Protein AF-A0A928ID75-F1 (afdb_monomer_lite)

Foldseek 3Di:
DDDFDFDFPDDDPFAKGKGFGPPQQKDKDFDDAQWKKKKAKAAAPDADPVRDRIDIDIDTRDPQWDPKDKHQKIWIARPVVQKIKIKGFPDHNVDIKIWITHNRMIMIGNSRTIIMIGIDGHPCHLVNVVVVVCVPDPDNAFDFEAECVVVVPAQPQDFDVSLLVQLVVCLVSPHAEYEYEPHQFPADQPDADPVGATDQDDRRRPGDCVRVVPDQQVSQVSSVVSNHGYEYEDEQRPPPLSPVLVVRLVSLVCCCPVNVHLHYDYDSHDPPDPSSVVSVVVSVVSSVCSVPVVD

Radius of gyration: 24.63 Å; chains: 1; bounding box: 59×35×64 Å

Secondary structure (DSSP, 8-state):
------------SSEEEEE---STTEEEEE---S-EEEEEEEE-SS--TT---EEEEEEE-BTTEEEEEE-SEEEEEETTTTEEEEEE----TTS--EEEEETTEEEEE-TT--EEEEEEETT-HHHHHHHHHHHHSS-SS---EEEGGGGS-GGGT-SHHHHHHHHHHHHHHT-SEEEE-TTSBSS-TT-B-TTS-B---TTTTSB-TTT-TT-SHHHHHHHHHTT-EEEEEE----GGGTTTHHHHHHHHHHHHHTS---EEEE------SHHHHHHHHHHHHHHHHHHHHT-

Sequence (295 aa):
MFFYRFKILKKGTKGFVMINIENNGIGKFSIKSDHIILRAITLKTSTDNHDTLVEESRKHLFRGRIDKTEGQIFILDDVLNAKTTVFIVPAPDCVMPSLKIIDCIVEITTHGYPISVGYGDYGEGEKLCRDWYRLHCRCNKLHAMSNTWGDRNGRSSVNDEFICREIDSGSDLGLDVVQIDDGWQKGIPDTYDEVGLRVFEGDFWGLKSDIFPRGLAPLSEYANEKGVELGLWFAPHSRGQFEHYDRDINVLKKAFFEWNIKYFKLDMLQLPRMSTVLLCLIFLMTYFRLARVFR

pLDDT: mean 84.77, std 14.79, range [24.58, 98.38]

Structure (mmCIF, N/CA/C/O backbone):
data_AF-A0A928ID75-F1
#
_entry.id   AF-A0A928ID75-F1
#
loop_
_atom_site.group_PDB
_atom_site.id
_atom_site.type_symbol
_atom_site.label_atom_id
_atom_site.label_alt_id
_atom_site.label_comp_id
_atom_site.label_asym_id
_atom_site.label_entity_id
_atom_site.label_seq_id
_atom_site.pdbx_PDB_ins_code
_atom_site.Cartn_x
_atom_site.Cartn_y
_atom_site.Cartn_z
_atom_site.occupancy
_atom_site.B_iso_or_equiv
_atom_site.auth_seq_id
_atom_site.auth_comp_id
_atom_site.auth_asym_id
_atom_site.auth_atom_id
_atom_site.pdbx_PDB_model_num
ATOM 1 N N . MET A 1 1 ? -22.494 10.045 37.409 1.00 24.58 1 MET A N 1
ATOM 2 C CA . MET A 1 1 ? -22.921 10.785 36.203 1.00 24.58 1 MET A CA 1
ATOM 3 C C . MET A 1 1 ? -21.769 11.703 35.798 1.00 24.58 1 MET A C 1
ATOM 5 O O . MET A 1 1 ? -21.719 12.842 36.232 1.00 24.58 1 MET A O 1
ATOM 9 N N . PHE A 1 2 ? -20.763 11.177 35.090 1.00 25.22 2 PHE A N 1
ATOM 10 C CA . PHE A 1 2 ? -19.629 11.982 34.621 1.00 25.22 2 PHE A CA 1
ATOM 11 C C . PHE A 1 2 ? -19.942 12.450 33.201 1.00 25.22 2 PHE A C 1
ATOM 13 O O . PHE A 1 2 ? -20.005 11.642 32.277 1.00 25.22 2 PHE A O 1
ATOM 20 N N . PHE A 1 3 ? -20.214 13.743 33.048 1.00 27.36 3 PHE A N 1
ATOM 21 C CA . PHE A 1 3 ? -20.406 14.366 31.744 1.00 27.36 3 PHE A CA 1
ATOM 22 C C . PHE A 1 3 ? -19.033 14.555 31.095 1.00 27.36 3 PHE A C 1
ATOM 24 O O . PHE A 1 3 ? -18.321 15.510 31.391 1.00 27.36 3 PHE A O 1
ATOM 31 N N . TYR A 1 4 ? -18.638 13.619 30.238 1.00 36.56 4 TYR A N 1
ATOM 32 C CA . TYR A 1 4 ? -17.455 13.777 29.399 1.00 36.56 4 TYR A CA 1
ATOM 33 C C . TYR A 1 4 ? -17.762 14.799 28.296 1.00 36.56 4 TYR A C 1
ATOM 35 O O . TYR A 1 4 ? -18.741 14.654 27.559 1.00 36.56 4 TYR A O 1
ATOM 43 N N . ARG A 1 5 ? -16.943 15.850 28.178 1.00 32.06 5 ARG A N 1
ATOM 44 C CA . ARG A 1 5 ? -17.000 16.774 27.038 1.00 32.06 5 ARG A CA 1
ATOM 45 C C . ARG A 1 5 ? -16.238 16.155 25.872 1.00 32.06 5 ARG A C 1
ATOM 47 O O . ARG A 1 5 ? -15.016 16.156 25.843 1.00 32.06 5 ARG A O 1
ATOM 54 N N . PHE A 1 6 ? -16.973 15.622 24.904 1.00 40.59 6 PHE A N 1
ATOM 55 C CA . PHE A 1 6 ? -16.416 15.154 23.639 1.00 40.59 6 PHE A CA 1
ATOM 56 C C . PHE A 1 6 ? -16.469 16.286 22.610 1.00 40.59 6 PHE A C 1
ATOM 58 O O . PHE A 1 6 ? -17.540 16.836 22.353 1.00 40.59 6 PHE A O 1
ATOM 65 N N . LYS A 1 7 ? -15.339 16.626 21.980 1.00 36.34 7 LYS A N 1
ATOM 66 C CA . LYS A 1 7 ? -15.322 17.521 20.813 1.00 36.34 7 LYS A CA 1
ATOM 67 C C . LYS A 1 7 ? -15.285 16.685 19.534 1.00 36.34 7 LYS A C 1
ATOM 69 O O . LYS A 1 7 ? -14.215 16.282 19.104 1.00 36.34 7 LYS A O 1
ATOM 74 N N . ILE A 1 8 ? -16.452 16.434 18.940 1.00 48.91 8 ILE A N 1
ATOM 75 C CA . ILE A 1 8 ? -16.595 15.718 17.660 1.00 48.91 8 ILE A CA 1
ATOM 76 C C . ILE A 1 8 ? -16.004 16.587 16.540 1.00 48.91 8 ILE A C 1
ATOM 78 O O . ILE A 1 8 ? -16.537 17.659 16.258 1.00 48.91 8 ILE A O 1
ATOM 82 N N . LEU A 1 9 ? -14.918 16.143 15.896 1.00 43.59 9 LEU A N 1
ATOM 83 C CA . LEU A 1 9 ? -14.257 16.931 14.839 1.00 43.59 9 LEU A CA 1
ATOM 84 C C . LEU A 1 9 ? -14.838 16.714 13.427 1.00 43.59 9 LEU A C 1
ATOM 86 O O . LEU A 1 9 ? -14.631 17.559 12.560 1.00 43.59 9 LEU A O 1
ATOM 90 N N . LYS A 1 10 ? -15.581 15.624 13.175 1.00 48.09 10 LYS A N 1
ATOM 91 C CA . LYS A 1 10 ? -16.264 15.362 11.892 1.00 48.09 10 LYS A CA 1
ATOM 92 C C . LYS A 1 10 ? -17.379 14.327 12.101 1.00 48.09 10 LYS A C 1
ATOM 94 O O . LYS A 1 10 ? -17.167 13.357 12.820 1.00 48.09 10 LYS A O 1
ATOM 99 N N . LYS A 1 11 ? -18.570 14.533 11.522 1.00 39.94 11 LYS A N 1
ATOM 100 C CA . LYS A 1 11 ? -19.714 13.605 11.624 1.00 39.94 11 LYS A CA 1
ATOM 101 C C . LYS A 1 11 ? -20.080 13.098 10.228 1.00 39.94 11 LYS A C 1
ATOM 103 O O . LYS A 1 11 ? -20.426 13.894 9.364 1.00 39.94 11 LYS A O 1
ATOM 108 N N . GLY A 1 12 ? -20.013 11.786 10.031 1.00 44.41 12 GLY A N 1
ATOM 109 C CA . GLY A 1 12 ? -20.575 11.055 8.894 1.00 44.41 12 GLY A CA 1
ATOM 110 C C . GLY A 1 12 ? -21.235 9.783 9.427 1.00 44.41 12 GLY A C 1
ATOM 111 O O . GLY A 1 12 ? -20.799 9.255 10.446 1.00 44.41 12 GLY A O 1
ATOM 112 N N . THR A 1 13 ? -22.320 9.325 8.807 1.00 41.06 13 THR A N 1
ATOM 113 C CA . THR A 1 13 ? -23.108 8.153 9.245 1.00 41.06 13 THR A CA 1
ATOM 114 C C . THR A 1 13 ? -22.344 6.822 9.160 1.00 41.06 13 THR A C 1
ATOM 116 O O . THR A 1 13 ? -22.727 5.865 9.824 1.00 41.06 13 THR A O 1
ATOM 119 N N . LYS A 1 14 ? -21.229 6.797 8.419 1.00 51.97 14 LYS A N 1
ATOM 120 C CA . LYS A 1 14 ? -20.107 5.852 8.513 1.00 51.97 14 LYS A CA 1
ATOM 121 C C . LYS A 1 14 ? -18.818 6.681 8.598 1.00 51.97 14 LYS A C 1
ATOM 123 O O . LYS A 1 14 ? -18.697 7.671 7.871 1.00 51.97 14 LYS A O 1
ATOM 128 N N . GLY A 1 15 ? -17.879 6.330 9.478 1.00 66.81 15 GLY A N 1
ATOM 129 C CA . GLY A 1 15 ? -16.589 7.025 9.571 1.00 66.81 15 GLY A CA 1
ATOM 130 C C . GLY A 1 15 ? -16.036 7.186 10.986 1.00 66.81 15 GLY A C 1
ATOM 131 O O . GLY A 1 15 ? -16.384 6.435 11.896 1.00 66.81 15 GLY A O 1
ATOM 132 N N . PHE A 1 16 ? -15.154 8.179 11.142 1.00 71.81 16 PHE A N 1
ATOM 133 C CA . PHE A 1 16 ? -14.410 8.458 12.370 1.00 71.81 16 PHE A CA 1
ATOM 134 C C . PHE A 1 16 ? -14.959 9.648 13.148 1.00 71.81 16 PHE A C 1
ATOM 136 O O . PHE A 1 16 ? -15.241 10.706 12.585 1.00 71.81 16 PHE A O 1
ATOM 143 N N . VAL A 1 17 ? -14.997 9.493 14.467 1.00 79.75 17 VAL A N 1
ATOM 144 C CA . VAL A 1 17 ? -15.184 10.561 15.442 1.00 79.75 17 VAL A CA 1
ATOM 145 C C . VAL A 1 17 ? -13.880 10.730 16.212 1.00 79.75 17 VAL A C 1
ATOM 147 O O . VAL A 1 17 ? -13.458 9.840 16.945 1.00 79.75 17 VAL A O 1
ATOM 150 N N . MET A 1 18 ? -13.243 11.888 16.058 1.00 74.81 18 MET A N 1
ATOM 151 C CA . MET A 1 18 ? -12.106 12.267 16.897 1.00 74.81 18 MET A CA 1
ATOM 152 C C . MET A 1 18 ? -12.607 12.791 18.236 1.00 74.81 18 MET A C 1
ATOM 154 O O . MET A 1 18 ? -13.549 13.584 18.277 1.00 74.81 18 MET A O 1
ATOM 158 N N . ILE A 1 19 ? -11.959 12.362 19.310 1.00 78.25 19 ILE A N 1
ATOM 159 C CA . ILE A 1 19 ? -12.263 12.717 20.688 1.00 78.25 19 ILE A CA 1
ATOM 160 C C . ILE A 1 19 ? -10.958 13.133 21.369 1.00 78.25 19 ILE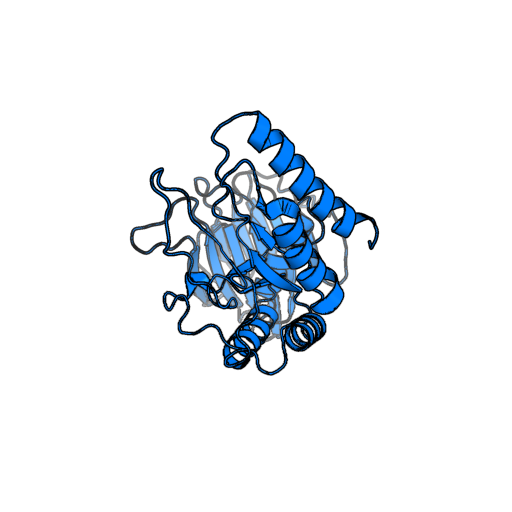 A C 1
ATOM 162 O O . ILE A 1 19 ? -10.003 12.362 21.448 1.00 78.25 19 ILE A O 1
ATOM 166 N N . ASN A 1 20 ? -10.936 14.342 21.923 1.00 72.94 20 ASN A N 1
ATOM 167 C CA . ASN A 1 20 ? -9.893 14.737 22.865 1.00 72.94 20 ASN A CA 1
ATOM 168 C C . ASN A 1 20 ? -10.305 14.306 24.273 1.00 72.94 20 ASN A C 1
ATOM 170 O O . ASN A 1 20 ? -11.424 14.591 24.701 1.00 72.94 20 ASN A O 1
ATOM 174 N N . ILE A 1 21 ? -9.409 13.622 24.983 1.00 75.69 21 ILE A N 1
ATOM 175 C CA . ILE A 1 21 ? -9.640 13.182 26.359 1.00 75.69 21 ILE A CA 1
ATOM 176 C C . ILE A 1 21 ? -8.926 14.150 27.302 1.00 75.69 21 ILE A C 1
ATOM 178 O O . ILE A 1 21 ? -7.703 14.151 27.389 1.00 75.69 21 ILE A O 1
ATOM 182 N N . GLU A 1 22 ? -9.697 14.960 28.025 1.00 64.38 22 GLU A N 1
ATOM 183 C CA . GLU A 1 22 ? -9.167 15.967 28.960 1.00 64.38 22 GLU A CA 1
ATOM 184 C C . GLU A 1 22 ? -8.786 15.371 30.337 1.00 64.38 22 GLU A C 1
ATOM 186 O O . GLU A 1 22 ? -7.967 15.935 31.055 1.00 64.38 22 GLU A O 1
ATOM 191 N N . ASN A 1 23 ? -9.327 14.200 30.707 1.00 60.88 23 ASN A N 1
ATOM 192 C CA . ASN A 1 23 ? -9.163 13.599 32.040 1.00 60.88 23 ASN A CA 1
ATOM 193 C C . ASN A 1 23 ? -7.970 12.638 32.126 1.00 60.88 23 ASN A C 1
ATOM 195 O O . ASN A 1 23 ? -8.150 11.437 31.929 1.00 60.88 23 ASN A O 1
ATOM 199 N N . ASN A 1 24 ? -6.771 13.134 32.454 1.00 70.81 24 ASN A N 1
ATOM 200 C CA . ASN A 1 24 ? -5.558 12.323 32.688 1.00 70.81 24 ASN A CA 1
ATOM 201 C C . ASN A 1 24 ? -5.251 11.292 31.574 1.00 70.81 24 ASN A C 1
ATOM 203 O O . ASN A 1 24 ? -4.569 10.297 31.811 1.00 70.81 24 ASN A O 1
ATOM 207 N N . GLY A 1 25 ? -5.787 11.498 30.365 1.00 82.06 25 GLY A N 1
ATOM 208 C CA . GLY A 1 25 ? -5.710 10.538 29.269 1.00 82.06 25 GLY A CA 1
ATOM 209 C C . GLY A 1 25 ? -6.504 9.243 29.476 1.00 82.06 25 GLY A C 1
ATOM 210 O O . GLY A 1 25 ? -6.078 8.226 28.954 1.00 82.06 25 GLY A O 1
ATOM 211 N N . ILE A 1 26 ? -7.612 9.218 30.226 1.00 86.88 26 ILE A N 1
ATOM 212 C CA . ILE A 1 26 ? -8.483 8.031 30.350 1.00 86.88 26 ILE A CA 1
ATOM 213 C C . ILE A 1 26 ? -9.864 8.297 29.734 1.00 86.88 26 ILE A C 1
ATOM 215 O O . ILE A 1 26 ? -10.601 9.182 30.173 1.00 86.88 26 ILE A O 1
ATOM 219 N N . GLY A 1 27 ? -10.234 7.498 28.731 1.00 86.38 27 GLY A N 1
ATOM 220 C CA . GLY A 1 27 ? -11.545 7.493 28.080 1.00 86.38 27 GLY A CA 1
ATOM 221 C C . GLY A 1 27 ? -12.389 6.295 28.510 1.00 86.38 27 GLY A C 1
ATOM 222 O O . GLY A 1 27 ? -11.859 5.207 28.725 1.00 86.38 27 GLY A O 1
ATOM 223 N N . LYS A 1 28 ? -13.709 6.483 28.632 1.00 89.81 28 LYS A N 1
ATOM 224 C CA . LYS A 1 28 ? -14.663 5.408 28.947 1.00 89.81 28 LYS A CA 1
ATOM 225 C C . LYS A 1 28 ? -15.796 5.374 27.930 1.00 89.81 28 LYS A C 1
ATOM 227 O O . LYS A 1 28 ? -16.413 6.405 27.670 1.00 89.81 28 LYS A O 1
ATOM 232 N N . PHE A 1 29 ? -16.087 4.188 27.408 1.00 89.56 29 PHE A N 1
ATOM 233 C CA . PHE A 1 29 ? -17.131 3.942 26.415 1.00 89.56 29 PHE A CA 1
ATOM 234 C C . PHE A 1 29 ? -17.988 2.758 26.862 1.00 89.56 29 PHE A C 1
ATOM 236 O O . PHE A 1 29 ? -17.468 1.777 27.384 1.00 89.56 29 PHE A O 1
ATOM 243 N N . SER A 1 30 ? -19.303 2.841 26.675 1.00 88.69 30 SER A N 1
ATOM 244 C CA . SER A 1 30 ? -20.202 1.717 26.949 1.00 88.69 30 SER A CA 1
ATOM 245 C C . SER A 1 30 ? -20.374 0.882 25.687 1.00 88.69 30 SER A C 1
ATOM 247 O O . SER A 1 30 ? -20.613 1.430 24.611 1.00 88.69 30 SER A O 1
ATOM 249 N N . ILE A 1 31 ? -20.281 -0.435 25.839 1.00 85.25 31 ILE A N 1
ATOM 250 C CA . ILE A 1 31 ? -20.642 -1.413 24.813 1.00 85.25 31 ILE A CA 1
ATOM 251 C C . ILE A 1 31 ? -21.932 -2.130 25.225 1.00 85.25 31 ILE A C 1
ATOM 253 O O . ILE A 1 31 ? -22.256 -2.218 26.407 1.00 85.25 31 ILE A O 1
ATOM 257 N N . LYS A 1 32 ? -22.696 -2.616 24.244 1.00 82.12 32 LYS A N 1
ATOM 258 C CA . LYS A 1 32 ? -23.967 -3.332 24.453 1.00 82.12 32 LYS A CA 1
ATOM 259 C C . LYS A 1 32 ? -23.924 -4.732 23.830 1.00 82.12 32 LYS A C 1
ATOM 261 O O . LYS A 1 32 ? -24.842 -5.109 23.111 1.00 82.12 32 LYS A O 1
ATOM 266 N N . SER A 1 33 ? -22.834 -5.465 24.044 1.00 83.19 33 SER A N 1
ATOM 267 C CA . SER A 1 33 ? -22.689 -6.836 23.549 1.00 83.19 33 SER A CA 1
ATOM 268 C C . SER A 1 33 ? -21.766 -7.651 24.441 1.00 83.19 33 SER A C 1
ATOM 270 O O . SER A 1 33 ? -20.761 -7.138 24.936 1.00 83.19 33 SER A O 1
ATOM 272 N N . ASP A 1 34 ? -22.115 -8.927 24.586 1.00 82.31 34 ASP A N 1
ATOM 273 C CA . ASP A 1 34 ? -21.366 -9.929 25.343 1.00 82.31 34 ASP A CA 1
ATOM 274 C C . ASP A 1 34 ? -20.438 -10.774 24.446 1.00 82.31 34 ASP A C 1
ATOM 276 O O . ASP A 1 34 ? -19.656 -11.581 24.946 1.00 82.31 34 ASP A O 1
ATOM 280 N N . HIS A 1 35 ? -20.474 -10.572 23.121 1.00 89.75 35 HIS A N 1
ATOM 281 C CA . HIS A 1 35 ? -19.717 -11.352 22.133 1.00 89.75 35 HIS A CA 1
ATOM 282 C C . HIS A 1 35 ? -18.674 -10.499 21.408 1.00 89.75 35 HIS A C 1
ATOM 284 O O . HIS A 1 35 ? -18.666 -10.394 20.180 1.00 89.75 35 HIS A O 1
ATOM 290 N N . ILE A 1 36 ? -17.784 -9.892 22.195 1.00 93.88 36 ILE A N 1
ATOM 291 C CA . ILE A 1 36 ? -16.693 -9.065 21.682 1.00 93.88 36 ILE A CA 1
ATOM 292 C C . ILE A 1 36 ? -15.417 -9.884 21.504 1.00 93.88 36 ILE A C 1
ATOM 294 O O . ILE A 1 36 ? -14.984 -10.619 22.397 1.00 93.88 36 ILE A O 1
ATOM 298 N N . ILE A 1 37 ? -14.772 -9.677 20.363 1.00 95.56 37 ILE A N 1
ATOM 299 C CA . ILE A 1 37 ? -13.379 -10.034 20.124 1.00 95.56 37 ILE A CA 1
ATOM 300 C C . ILE A 1 37 ? -12.578 -8.735 20.078 1.00 95.56 37 ILE A C 1
ATOM 302 O O . ILE A 1 37 ? -12.829 -7.878 19.238 1.00 95.56 37 ILE A O 1
ATOM 306 N N . LEU A 1 38 ? -11.616 -8.594 20.986 1.00 96.75 38 LEU A N 1
ATOM 307 C CA . LEU A 1 38 ? -10.646 -7.508 20.985 1.00 96.75 38 LEU A CA 1
ATOM 308 C C . LEU A 1 38 ? -9.394 -7.950 20.234 1.00 96.75 38 LEU A C 1
ATOM 310 O O . LEU A 1 38 ? -8.768 -8.939 20.616 1.00 96.75 38 LEU A O 1
ATOM 314 N N . ARG A 1 39 ? -8.990 -7.169 19.239 1.00 97.75 39 ARG A N 1
ATOM 315 C CA . ARG A 1 39 ? -7.643 -7.181 18.672 1.00 97.75 39 ARG A CA 1
ATOM 316 C C . ARG A 1 39 ? -6.926 -5.916 19.115 1.00 97.75 39 ARG A C 1
ATOM 318 O O . ARG A 1 39 ? -7.468 -4.826 18.951 1.00 97.75 39 ARG A O 1
ATOM 325 N N . ALA A 1 40 ? -5.750 -6.053 19.706 1.00 97.44 40 ALA A N 1
ATOM 326 C CA . ALA A 1 40 ? -4.889 -4.936 20.067 1.00 97.44 40 ALA A CA 1
ATOM 327 C C . ALA A 1 40 ? -3.611 -5.026 19.241 1.00 97.44 40 ALA A C 1
ATOM 329 O O . ALA A 1 40 ? -2.941 -6.060 19.254 1.00 97.44 40 ALA A O 1
ATOM 330 N N . ILE A 1 41 ? -3.328 -3.958 18.506 1.00 96.44 41 ILE A N 1
ATOM 331 C CA . ILE A 1 41 ? -2.270 -3.895 17.510 1.00 96.44 41 ILE A CA 1
ATOM 332 C C . ILE A 1 41 ? -1.241 -2.874 17.977 1.00 96.44 41 ILE A C 1
ATOM 334 O O . ILE A 1 41 ? -1.571 -1.708 18.239 1.00 96.44 41 ILE A O 1
ATOM 338 N N . THR A 1 42 ? 0.003 -3.328 18.043 1.00 93.88 42 THR A N 1
ATOM 339 C CA . THR A 1 42 ? 1.165 -2.517 18.372 1.00 93.88 42 THR A CA 1
ATOM 340 C C . THR A 1 42 ? 1.966 -2.237 17.112 1.00 93.88 42 THR A C 1
ATOM 342 O O . THR A 1 42 ? 2.327 -3.162 16.389 1.00 93.88 42 THR A O 1
ATOM 345 N N . LEU A 1 43 ? 2.260 -0.964 16.860 1.00 90.62 43 LEU A N 1
ATOM 346 C CA . LEU A 1 43 ? 3.132 -0.526 15.771 1.00 90.62 43 LEU A CA 1
ATOM 347 C C . LEU A 1 43 ? 4.502 -0.163 16.346 1.00 90.62 43 LEU A C 1
ATOM 349 O O . LEU A 1 43 ? 4.575 0.591 17.321 1.00 90.62 43 LEU A O 1
ATOM 353 N N . LYS A 1 44 ? 5.576 -0.683 15.749 1.00 85.69 44 LYS A N 1
ATOM 354 C CA . LYS A 1 44 ? 6.962 -0.433 16.169 1.00 85.69 44 LYS A CA 1
ATOM 355 C C . LYS A 1 44 ? 7.676 0.474 15.171 1.00 85.69 44 LYS A C 1
ATOM 357 O O . LYS A 1 44 ? 7.422 0.400 13.973 1.00 85.69 44 LYS A O 1
ATOM 362 N N . THR A 1 45 ? 8.583 1.322 15.655 1.00 81.62 45 THR A N 1
ATOM 363 C CA . THR A 1 45 ? 9.445 2.158 14.793 1.00 81.62 45 THR A CA 1
ATOM 364 C C . THR A 1 45 ? 10.756 1.479 14.411 1.00 81.62 45 THR A C 1
ATOM 366 O O . THR A 1 45 ? 11.420 1.917 13.475 1.00 81.62 45 THR A O 1
ATOM 369 N N . SER A 1 46 ? 11.124 0.408 15.115 1.00 78.94 46 SER A N 1
ATOM 370 C CA . SER A 1 46 ? 12.286 -0.419 14.806 1.00 78.94 46 SER A CA 1
ATOM 371 C C . SER A 1 46 ? 11.858 -1.856 14.552 1.00 78.94 46 SER A C 1
ATOM 373 O O . SER A 1 46 ? 11.012 -2.414 15.254 1.00 78.94 46 SER A O 1
ATOM 375 N N . THR A 1 47 ? 12.444 -2.426 13.509 1.00 74.19 47 THR A N 1
ATOM 376 C CA . THR A 1 47 ? 12.289 -3.822 13.125 1.00 74.19 47 THR A CA 1
ATOM 377 C C . THR A 1 47 ? 13.017 -4.702 14.137 1.00 74.19 47 THR A C 1
ATOM 379 O O . THR A 1 47 ? 14.101 -4.352 14.609 1.00 74.19 47 THR A O 1
ATOM 382 N N . ASP A 1 48 ? 12.451 -5.857 14.466 1.00 73.00 48 ASP A N 1
ATOM 383 C CA . ASP A 1 48 ? 13.189 -6.904 15.168 1.00 73.00 48 ASP A CA 1
ATOM 384 C C . ASP A 1 48 ? 14.052 -7.717 14.178 1.00 73.00 48 ASP A C 1
ATOM 386 O O . ASP A 1 48 ? 14.173 -7.378 12.999 1.00 73.00 48 ASP A O 1
ATOM 390 N N . ASN A 1 49 ? 14.646 -8.821 14.637 1.00 73.31 49 ASN A N 1
ATOM 391 C CA . ASN A 1 49 ? 15.423 -9.715 13.767 1.00 73.31 49 ASN A CA 1
ATOM 392 C C . ASN A 1 49 ? 14.570 -10.425 12.691 1.00 73.31 49 ASN A C 1
ATOM 394 O O . ASN A 1 49 ? 15.136 -11.081 11.818 1.00 73.31 49 ASN A O 1
ATOM 398 N N . HIS A 1 50 ? 13.239 -10.320 12.756 1.00 69.00 50 HIS A N 1
ATOM 399 C CA . HIS A 1 50 ? 12.292 -10.905 11.804 1.00 69.00 50 HIS A CA 1
ATOM 400 C C . HIS A 1 50 ? 11.629 -9.847 10.917 1.00 69.00 50 HIS A C 1
ATOM 402 O O . HIS A 1 50 ? 10.660 -10.160 10.228 1.00 69.00 50 HIS A O 1
ATOM 408 N N . ASP A 1 51 ? 12.129 -8.607 10.937 1.00 70.19 51 ASP A N 1
ATOM 409 C CA . ASP A 1 51 ? 11.604 -7.490 10.147 1.00 70.19 51 ASP A CA 1
ATOM 410 C C . ASP A 1 51 ? 10.121 -7.172 10.436 1.00 70.19 51 ASP A C 1
ATOM 412 O O . ASP A 1 51 ? 9.375 -6.684 9.588 1.00 70.19 51 ASP A O 1
ATOM 416 N N . THR A 1 52 ? 9.657 -7.480 11.653 1.00 73.69 52 THR A N 1
ATOM 417 C CA . THR A 1 52 ? 8.246 -7.343 12.023 1.00 73.69 52 THR A CA 1
ATOM 418 C C . THR A 1 52 ? 7.991 -5.998 12.702 1.00 73.69 52 THR A C 1
ATOM 420 O O . THR A 1 52 ? 8.387 -5.761 13.843 1.00 73.69 52 THR A O 1
ATOM 423 N N . LEU A 1 53 ? 7.287 -5.108 11.998 1.00 86.00 53 LEU A N 1
ATOM 424 C CA . LEU A 1 53 ? 6.911 -3.770 12.486 1.00 86.00 53 LEU A CA 1
ATOM 425 C C . LEU A 1 53 ? 5.541 -3.720 13.183 1.00 86.00 53 LEU A C 1
ATOM 427 O O . LEU A 1 53 ? 5.130 -2.659 13.659 1.00 86.00 53 LEU A O 1
ATOM 431 N N . VAL A 1 54 ? 4.825 -4.846 13.236 1.00 90.19 54 VAL A N 1
ATOM 432 C CA . VAL A 1 54 ? 3.462 -4.937 13.772 1.00 90.19 54 VAL A CA 1
ATOM 433 C C . VAL A 1 54 ? 3.315 -6.181 14.640 1.00 90.19 54 VAL A C 1
ATOM 435 O O . VAL A 1 54 ? 3.634 -7.281 14.205 1.00 90.19 54 VAL A O 1
ATOM 438 N N . GLU A 1 55 ? 2.775 -6.023 15.845 1.00 91.38 55 GLU A N 1
ATOM 439 C CA . GLU A 1 55 ? 2.345 -7.140 16.693 1.00 91.38 55 GLU A CA 1
ATOM 440 C C . GLU A 1 55 ? 0.840 -7.060 16.932 1.00 91.38 55 GLU A C 1
ATOM 442 O O . GLU A 1 55 ? 0.308 -5.982 17.189 1.00 91.38 55 GLU A O 1
ATOM 447 N N . GLU A 1 56 ? 0.150 -8.199 16.887 1.00 94.62 56 GLU A N 1
ATOM 448 C CA . GLU A 1 56 ? -1.273 -8.291 17.209 1.00 94.62 56 GLU A CA 1
ATOM 449 C C . GLU A 1 56 ? -1.496 -9.271 18.362 1.00 94.62 56 GLU A C 1
ATOM 451 O O . GLU A 1 56 ? -0.995 -10.396 18.360 1.00 94.62 56 GLU A O 1
ATOM 456 N N . SER A 1 57 ? -2.310 -8.861 19.334 1.00 95.31 57 SER A N 1
ATOM 457 C CA . SER A 1 57 ? -2.865 -9.753 20.349 1.00 95.31 57 SER A CA 1
ATOM 458 C C . SER A 1 57 ? -4.383 -9.811 20.239 1.00 95.31 57 SER A C 1
ATOM 460 O O . SER A 1 57 ? -5.045 -8.801 19.996 1.00 95.31 57 SER A O 1
ATOM 462 N N . ARG A 1 58 ? -4.948 -11.002 20.451 1.00 96.69 58 ARG A N 1
ATOM 463 C CA . ARG A 1 58 ? -6.389 -11.251 20.361 1.00 96.69 58 ARG A CA 1
ATOM 464 C C . ARG A 1 58 ? -6.929 -11.766 21.688 1.00 96.69 58 ARG A C 1
ATOM 466 O O . ARG A 1 58 ? -6.385 -12.710 22.258 1.00 96.69 58 ARG A O 1
ATOM 473 N N . LYS A 1 59 ? -8.016 -11.170 22.176 1.00 95.69 59 LYS A N 1
ATOM 474 C CA . LYS A 1 59 ? -8.722 -11.590 23.393 1.00 95.69 59 LYS A CA 1
ATOM 475 C C . LYS A 1 59 ? -10.223 -11.652 23.155 1.00 95.69 59 LYS A C 1
ATOM 477 O O . LYS A 1 59 ? -10.788 -10.820 22.455 1.00 95.69 59 LYS A O 1
ATOM 482 N N . HIS A 1 60 ? -10.871 -12.626 23.776 1.00 94.38 60 HIS A N 1
ATOM 483 C CA . HIS A 1 60 ? -12.324 -12.762 23.764 1.00 94.38 60 HIS A CA 1
ATOM 484 C C . HIS A 1 60 ? -12.898 -12.192 25.055 1.00 94.38 60 HIS A C 1
ATOM 486 O O . HIS A 1 60 ? -12.308 -12.363 26.124 1.00 94.38 60 HIS A O 1
ATOM 492 N N . LEU A 1 61 ? -14.053 -11.538 24.965 1.00 90.56 61 LEU A N 1
ATOM 493 C CA . LEU A 1 61 ? -14.801 -11.130 26.143 1.00 90.56 61 LEU A CA 1
ATOM 494 C C . LEU A 1 61 ? -15.272 -12.377 26.892 1.00 90.56 61 LEU A C 1
ATOM 496 O O . LEU A 1 61 ? -16.003 -13.203 26.352 1.00 90.56 61 LEU A O 1
ATOM 500 N N . PHE A 1 62 ? -14.841 -12.517 28.144 1.00 86.00 62 PHE A N 1
ATOM 501 C CA . PHE A 1 62 ? -15.219 -13.638 28.992 1.00 86.00 62 PHE A CA 1
ATOM 502 C C . PHE A 1 62 ? -15.758 -13.113 30.318 1.00 86.00 62 PHE A C 1
ATOM 504 O O . PHE A 1 62 ? -15.071 -12.382 31.028 1.00 86.00 62 PHE A O 1
ATOM 511 N N . ARG A 1 63 ? -17.008 -13.472 30.646 1.00 85.50 63 ARG A N 1
ATOM 512 C CA . ARG A 1 63 ? -17.715 -13.014 31.860 1.00 85.50 63 ARG A CA 1
ATOM 513 C C . ARG A 1 63 ? -17.665 -11.486 32.037 1.00 85.50 63 ARG A C 1
ATOM 515 O O . ARG A 1 63 ? -17.336 -10.994 33.110 1.00 85.50 63 ARG A O 1
ATOM 522 N N . GLY A 1 64 ? -17.934 -10.750 30.955 1.00 86.12 64 GLY A N 1
ATOM 523 C CA . GLY A 1 64 ? -17.953 -9.283 30.956 1.00 86.12 64 GLY A CA 1
ATOM 524 C C . GLY A 1 64 ? -16.580 -8.621 31.108 1.00 86.12 64 GLY A C 1
ATOM 525 O O . GLY A 1 64 ? -16.514 -7.409 31.310 1.00 86.12 64 GLY A O 1
ATOM 526 N N . ARG A 1 65 ? -15.483 -9.388 31.010 1.00 92.69 65 ARG A N 1
ATOM 527 C CA . ARG A 1 65 ? -14.131 -8.891 31.258 1.00 92.69 65 ARG A CA 1
ATOM 528 C C . ARG A 1 65 ? -13.153 -9.214 30.130 1.00 92.69 65 ARG A C 1
ATOM 530 O O . ARG A 1 65 ? -13.102 -10.332 29.623 1.00 92.69 65 ARG A O 1
ATOM 537 N N . ILE A 1 66 ? -12.337 -8.220 29.792 1.00 94.38 66 ILE A N 1
ATOM 538 C CA . ILE A 1 66 ? -11.063 -8.374 29.088 1.00 94.38 66 ILE A CA 1
ATOM 539 C C . ILE A 1 66 ? -10.018 -7.620 29.904 1.00 94.38 66 ILE A C 1
ATOM 541 O O . ILE A 1 66 ? -10.137 -6.409 30.108 1.00 94.38 66 ILE A O 1
ATOM 545 N N . ASP A 1 67 ? -9.002 -8.335 30.384 1.00 94.25 67 ASP A N 1
ATOM 546 C CA . ASP A 1 67 ? -7.894 -7.720 31.112 1.00 94.25 67 ASP A CA 1
ATOM 547 C C . ASP A 1 67 ? -7.123 -6.731 30.239 1.00 94.25 67 ASP A C 1
ATOM 549 O O . ASP A 1 67 ? -7.139 -6.818 29.008 1.00 94.25 67 ASP A O 1
ATOM 553 N N . LYS A 1 68 ? -6.406 -5.815 30.901 1.00 95.69 68 LYS A N 1
ATOM 554 C CA . LYS A 1 68 ? -5.591 -4.785 30.253 1.00 95.69 68 LYS A CA 1
ATOM 555 C C . LYS A 1 68 ? -4.778 -5.381 29.100 1.00 95.69 68 LYS A C 1
ATOM 557 O O . LYS A 1 68 ? -4.092 -6.393 29.255 1.00 95.69 68 LYS A O 1
ATOM 562 N N . THR A 1 69 ? -4.900 -4.750 27.943 1.00 96.44 69 THR A N 1
ATOM 563 C CA . THR A 1 69 ? -4.189 -5.103 26.716 1.00 96.44 69 THR A CA 1
ATOM 564 C C . THR A 1 69 ? -3.601 -3.834 26.134 1.00 96.44 69 THR A C 1
ATOM 566 O O . THR A 1 69 ? -4.249 -2.791 26.159 1.00 96.44 69 THR A O 1
ATOM 569 N N . GLU A 1 70 ? -2.365 -3.914 25.674 1.00 96.25 70 GLU A N 1
ATOM 570 C CA . GLU A 1 70 ? -1.589 -2.779 25.186 1.00 96.25 70 GLU A CA 1
ATOM 571 C C . GLU A 1 70 ? -1.584 -2.734 23.656 1.00 96.25 70 GLU A C 1
ATOM 573 O O . GLU A 1 70 ? -1.713 -3.773 23.011 1.00 96.25 70 GLU A O 1
ATOM 578 N N . GLY A 1 71 ? -1.510 -1.525 23.098 1.00 96.12 71 GLY A N 1
ATOM 579 C CA . GLY A 1 71 ? -1.481 -1.280 21.655 1.00 96.12 71 GLY A CA 1
ATOM 580 C C . GLY A 1 71 ? -1.877 0.153 21.298 1.00 96.12 71 GLY A C 1
ATOM 581 O O . GLY A 1 71 ? -2.449 0.877 22.114 1.00 96.12 71 GLY A O 1
ATOM 582 N N . GLN A 1 72 ? -1.587 0.583 20.072 1.00 95.75 72 GLN A N 1
ATOM 583 C CA . GLN A 1 72 ? -2.016 1.890 19.556 1.00 95.75 72 GLN A CA 1
ATOM 584 C C . GLN A 1 72 ? -3.355 1.817 18.816 1.00 95.75 72 GLN A C 1
ATOM 586 O O . GLN A 1 72 ? -4.078 2.814 18.741 1.00 95.75 72 GLN A O 1
ATOM 591 N N . ILE A 1 73 ? -3.701 0.645 18.281 1.00 97.00 73 ILE A N 1
ATOM 592 C CA . ILE A 1 73 ? -4.964 0.403 17.583 1.00 97.00 73 ILE A CA 1
ATOM 593 C C . ILE A 1 73 ? -5.696 -0.739 18.283 1.00 97.00 73 ILE A C 1
ATOM 595 O O . ILE A 1 73 ? -5.123 -1.797 18.533 1.00 97.00 73 ILE A O 1
ATOM 599 N N . PHE A 1 74 ? -6.978 -0.540 18.567 1.00 97.62 74 PHE A N 1
ATOM 600 C CA . PHE A 1 74 ? -7.849 -1.562 19.132 1.00 97.62 74 PHE A CA 1
ATOM 601 C C . PHE A 1 74 ? -9.057 -1.765 18.232 1.00 97.62 74 PHE A C 1
ATOM 603 O O . PHE A 1 74 ? -9.811 -0.824 17.993 1.00 97.62 74 PHE A O 1
ATOM 610 N N . ILE A 1 75 ? -9.264 -2.989 17.763 1.00 97.25 75 ILE A N 1
ATOM 611 C CA . ILE A 1 75 ? -10.426 -3.374 16.964 1.00 97.25 75 ILE A CA 1
ATOM 612 C C . ILE A 1 75 ? -11.316 -4.251 17.838 1.00 97.25 75 ILE A C 1
ATOM 614 O O . ILE A 1 75 ? -10.888 -5.296 18.323 1.00 97.25 75 ILE A O 1
ATOM 618 N N . LEU A 1 76 ? -12.539 -3.791 18.087 1.00 96.12 76 LEU A N 1
ATOM 619 C CA . LEU A 1 76 ? -13.558 -4.514 18.837 1.00 96.12 76 LEU A CA 1
ATOM 620 C C . LEU A 1 76 ? -14.613 -4.997 17.854 1.00 96.12 76 LEU A C 1
ATOM 622 O O . LEU A 1 76 ? -15.427 -4.206 17.371 1.00 96.12 76 LEU A O 1
ATOM 626 N N . ASP A 1 77 ? -14.598 -6.295 17.595 1.00 95.69 77 ASP A N 1
ATOM 627 C CA . ASP A 1 77 ? -15.555 -6.953 16.722 1.00 95.69 77 ASP A CA 1
ATOM 628 C C . ASP A 1 77 ? -16.692 -7.545 17.560 1.00 95.69 77 ASP A C 1
ATOM 630 O O . ASP A 1 77 ? -16.482 -8.445 18.376 1.00 95.69 77 ASP A O 1
ATOM 634 N N . ASP A 1 78 ? -17.899 -7.027 17.355 1.00 93.50 78 ASP A N 1
ATOM 635 C CA . ASP A 1 78 ? -19.148 -7.555 17.889 1.00 93.50 78 ASP A CA 1
ATOM 636 C C . ASP A 1 78 ? -19.712 -8.581 16.911 1.00 93.50 78 ASP A C 1
ATOM 638 O O . ASP A 1 78 ? -20.396 -8.251 15.936 1.00 93.50 78 ASP A O 1
ATOM 642 N N . VAL A 1 79 ? -19.377 -9.843 17.173 1.00 91.44 79 VAL A N 1
ATOM 643 C CA . VAL A 1 79 ? -19.661 -10.955 16.261 1.00 91.44 79 VAL A CA 1
ATOM 644 C C . VAL A 1 79 ? -21.166 -11.198 16.138 1.00 91.44 79 VAL A C 1
ATOM 646 O O . VAL A 1 79 ? -21.643 -11.541 15.061 1.00 91.44 79 VAL A O 1
ATOM 649 N N . LEU A 1 80 ? -21.926 -10.988 17.218 1.00 90.88 80 LEU A N 1
ATOM 650 C CA . LEU A 1 80 ? -23.364 -11.256 17.237 1.00 90.88 80 LEU A CA 1
ATOM 651 C C . LEU A 1 80 ? -24.153 -10.201 16.454 1.00 90.88 80 LEU A C 1
ATOM 653 O O . LEU A 1 80 ? -25.077 -10.542 15.722 1.00 90.88 80 LEU A O 1
ATOM 657 N N . ASN A 1 81 ? -23.774 -8.927 16.580 1.00 91.31 81 ASN A N 1
ATOM 658 C CA . ASN A 1 81 ? -24.449 -7.834 15.874 1.00 91.31 81 ASN A CA 1
ATOM 659 C C . ASN A 1 81 ? -23.833 -7.514 14.501 1.00 91.31 81 ASN A C 1
ATOM 661 O O . ASN A 1 81 ? -24.312 -6.605 13.820 1.00 91.31 81 ASN A O 1
ATOM 665 N N . ALA A 1 82 ? -22.781 -8.235 14.099 1.00 93.19 82 ALA A N 1
ATOM 666 C CA . ALA A 1 82 ? -22.015 -8.001 12.877 1.00 93.19 82 ALA A CA 1
ATOM 667 C C . ALA A 1 82 ? -21.507 -6.548 12.749 1.00 93.19 82 ALA A C 1
ATOM 669 O O . ALA A 1 82 ? -21.642 -5.911 11.699 1.00 93.19 82 ALA A O 1
ATOM 670 N N . LYS A 1 83 ? -20.916 -6.010 13.825 1.00 92.81 83 LYS A N 1
ATOM 671 C CA . LYS A 1 83 ? -20.359 -4.644 13.875 1.00 92.81 83 LYS A CA 1
ATOM 672 C C . LYS A 1 83 ? -18.912 -4.629 14.341 1.00 92.81 83 LYS A C 1
ATOM 674 O O . LYS A 1 83 ? -18.489 -5.493 15.100 1.00 92.81 83 LYS A O 1
ATOM 679 N N . THR A 1 84 ? -18.191 -3.585 13.952 1.00 94.31 84 THR A N 1
ATOM 680 C CA . THR A 1 84 ? -16.813 -3.325 14.371 1.00 94.31 84 THR A CA 1
ATOM 681 C C . THR A 1 84 ? -16.692 -1.898 14.893 1.00 94.31 84 THR A C 1
ATOM 683 O O . THR A 1 84 ? -17.209 -0.950 14.296 1.00 94.31 84 THR A O 1
ATOM 686 N N . THR A 1 85 ? -15.980 -1.733 16.006 1.00 94.12 85 THR A N 1
ATOM 687 C CA . THR A 1 85 ? -15.536 -0.429 16.512 1.00 94.12 85 THR A CA 1
ATOM 688 C C . THR A 1 85 ? -14.016 -0.400 16.565 1.00 94.12 85 THR A C 1
ATOM 690 O O . THR A 1 85 ? -13.404 -1.297 17.137 1.00 94.12 85 THR A O 1
ATOM 693 N N . VAL A 1 86 ? -13.401 0.636 16.001 1.00 95.69 86 VAL A N 1
ATOM 694 C CA . VAL A 1 86 ? -11.945 0.817 16.002 1.00 95.69 86 VAL A CA 1
ATOM 695 C C . VAL A 1 86 ? -11.587 2.011 16.868 1.00 95.69 86 VAL A C 1
ATOM 697 O O . VAL A 1 86 ? -12.128 3.096 16.678 1.00 95.69 86 VAL A O 1
ATOM 700 N N . PHE A 1 87 ? -10.642 1.833 17.781 1.00 95.75 87 PHE A N 1
ATOM 701 C CA . PHE A 1 87 ? -10.028 2.905 18.550 1.00 95.75 87 PHE A CA 1
ATOM 702 C C . PHE A 1 87 ? -8.581 3.074 18.100 1.00 95.75 87 PHE A C 1
ATOM 704 O O . PHE A 1 87 ? -7.812 2.120 18.143 1.00 95.75 87 PHE A O 1
ATOM 711 N N . ILE A 1 88 ? -8.205 4.283 17.693 1.00 94.94 88 ILE A N 1
ATOM 712 C CA . ILE A 1 88 ? -6.840 4.617 17.272 1.00 94.94 88 ILE A CA 1
ATOM 713 C C . ILE A 1 88 ? -6.320 5.728 18.168 1.00 94.94 88 ILE A C 1
ATOM 715 O O . ILE A 1 88 ? -6.882 6.829 18.198 1.00 94.94 88 ILE A O 1
ATOM 719 N N . VAL A 1 89 ? -5.237 5.438 18.878 1.00 94.50 89 VAL A N 1
ATOM 720 C CA . VAL A 1 89 ? -4.486 6.397 19.682 1.00 94.50 89 VAL A CA 1
ATOM 721 C C . VAL A 1 89 ? -3.149 6.626 18.971 1.00 94.50 89 VAL A C 1
ATOM 723 O O . VAL A 1 89 ? -2.298 5.740 19.004 1.00 94.50 89 VAL A O 1
ATOM 726 N N . PRO A 1 90 ? -2.936 7.781 18.311 1.00 90.38 90 PRO A N 1
ATOM 727 C CA . PRO A 1 90 ? -1.729 8.066 17.537 1.00 90.38 90 PRO A CA 1
ATOM 728 C C . PRO A 1 90 ? -0.559 8.457 18.455 1.00 90.38 90 PRO A C 1
ATOM 730 O O . PRO A 1 90 ? 0.002 9.547 18.345 1.00 90.38 90 PRO A O 1
ATOM 733 N N . ALA A 1 91 ? -0.245 7.587 19.411 1.00 91.56 91 ALA A N 1
ATOM 734 C CA . ALA A 1 91 ? 0.898 7.713 20.298 1.00 91.56 91 ALA A CA 1
ATOM 735 C C . ALA A 1 91 ? 2.157 7.125 19.628 1.00 91.56 91 ALA A C 1
ATOM 737 O O . ALA A 1 91 ? 2.044 6.160 18.865 1.00 91.56 91 ALA A O 1
ATOM 738 N N . PRO A 1 92 ? 3.353 7.683 19.892 1.00 90.50 92 PRO A N 1
ATOM 739 C CA . PRO A 1 92 ? 4.611 7.062 19.484 1.00 90.50 92 PRO A CA 1
ATOM 740 C C . PRO A 1 92 ? 4.782 5.707 20.182 1.00 90.50 92 PRO A C 1
ATOM 742 O O . PRO A 1 92 ? 4.211 5.481 21.242 1.00 90.50 92 PRO A O 1
ATOM 745 N N . ASP A 1 93 ? 5.601 4.820 19.631 1.00 85.94 93 ASP A N 1
ATOM 746 C CA . ASP A 1 93 ? 5.828 3.470 20.170 1.00 85.94 93 ASP A CA 1
ATOM 747 C C . ASP A 1 93 ? 6.490 3.431 21.561 1.00 85.94 93 ASP A C 1
ATOM 749 O O . ASP A 1 93 ? 6.368 2.438 22.275 1.00 85.94 93 ASP A O 1
ATOM 753 N N . CYS A 1 94 ? 7.119 4.524 21.998 1.00 88.31 94 CYS A N 1
ATOM 754 C CA . CYS A 1 94 ? 7.612 4.692 23.367 1.00 88.31 94 CYS A CA 1
ATOM 755 C C . CYS A 1 94 ? 6.508 4.980 24.404 1.00 88.31 94 CYS A C 1
ATOM 757 O O . CYS A 1 94 ? 6.771 4.962 25.608 1.00 88.31 94 CYS A O 1
ATOM 759 N N . VAL A 1 95 ? 5.278 5.250 23.960 1.00 90.62 95 VAL A N 1
ATOM 760 C CA . VAL A 1 95 ? 4.099 5.437 24.807 1.00 90.62 95 VAL A CA 1
ATOM 761 C C . VAL A 1 95 ? 3.089 4.374 24.420 1.00 90.62 95 VAL A C 1
ATOM 763 O O . VAL A 1 95 ? 2.599 4.383 23.300 1.00 90.62 95 VAL A O 1
ATOM 766 N N . MET A 1 96 ? 2.744 3.486 25.350 1.00 94.12 96 MET A N 1
ATOM 767 C CA . MET A 1 96 ? 1.876 2.351 25.054 1.00 94.12 96 MET A CA 1
ATOM 768 C C . MET A 1 96 ? 0.462 2.575 25.604 1.00 94.12 96 MET A C 1
ATOM 770 O O . MET A 1 96 ? 0.241 2.414 26.810 1.00 94.12 96 MET A O 1
ATOM 774 N N . PRO A 1 97 ? -0.518 2.957 24.762 1.00 96.25 97 PRO A N 1
ATOM 775 C CA . PRO A 1 97 ? -1.907 3.014 25.178 1.00 96.25 97 PRO A CA 1
ATOM 776 C C . PRO A 1 97 ? -2.390 1.626 25.586 1.00 96.25 97 PRO A C 1
ATOM 778 O O . PRO A 1 97 ? -1.817 0.593 25.233 1.00 96.25 97 PRO A O 1
ATOM 781 N N . SER A 1 98 ? -3.474 1.592 26.351 1.00 96.94 98 SER A N 1
ATOM 782 C CA . SER A 1 98 ? -4.057 0.322 26.767 1.00 96.94 98 SER A CA 1
ATOM 783 C C . SER A 1 98 ? -5.565 0.373 26.831 1.00 96.94 98 SER A C 1
ATOM 785 O O . SER A 1 98 ? -6.146 1.425 27.084 1.00 96.94 98 SER A O 1
ATOM 787 N N . LEU A 1 99 ? -6.182 -0.786 26.636 1.00 97.12 99 LEU A N 1
ATOM 788 C CA . LEU A 1 99 ? -7.617 -0.993 26.695 1.00 97.12 99 LEU A CA 1
ATOM 789 C C . LEU A 1 99 ? -7.924 -2.158 27.633 1.00 97.12 99 LEU A C 1
ATOM 791 O O . LEU A 1 99 ? -7.271 -3.204 27.593 1.00 97.12 99 LEU A O 1
ATOM 795 N N . LYS A 1 100 ? -8.939 -1.988 28.476 1.00 96.12 100 LYS A N 1
ATOM 796 C CA . LYS A 1 100 ? -9.572 -3.085 29.218 1.00 96.12 100 LYS A CA 1
ATOM 797 C C . LYS A 1 100 ? -11.088 -2.977 29.117 1.00 96.12 100 LYS A C 1
ATOM 799 O O . LYS A 1 100 ? -11.620 -1.889 28.900 1.00 96.12 100 LYS A O 1
ATOM 804 N N . ILE A 1 101 ? -11.770 -4.099 29.313 1.00 95.25 101 ILE A N 1
ATOM 805 C CA . ILE A 1 101 ? -13.232 -4.154 29.370 1.00 95.25 101 ILE A CA 1
ATOM 806 C C . ILE A 1 101 ? -13.636 -4.735 30.720 1.00 95.25 101 ILE A C 1
ATOM 808 O O . ILE A 1 101 ? -13.129 -5.787 31.103 1.00 95.25 101 ILE A O 1
ATOM 812 N N . ILE A 1 102 ? -14.509 -4.041 31.448 1.00 92.81 102 ILE A N 1
ATOM 813 C CA . ILE A 1 102 ? -15.098 -4.508 32.712 1.00 92.81 102 ILE A CA 1
ATOM 814 C C . ILE A 1 102 ? -16.574 -4.119 32.699 1.00 92.81 102 ILE A C 1
ATOM 816 O O . ILE A 1 102 ? -16.878 -2.948 32.484 1.00 92.81 102 ILE A O 1
ATOM 820 N N . ASP A 1 103 ? -17.471 -5.080 32.913 1.00 88.56 103 ASP A N 1
ATOM 821 C CA . ASP A 1 103 ? -18.922 -4.870 33.015 1.00 88.56 103 ASP A CA 1
ATOM 822 C C . ASP A 1 103 ? -19.480 -4.003 31.871 1.00 88.56 103 ASP A C 1
ATOM 824 O O . ASP A 1 103 ? -20.161 -2.999 32.082 1.00 88.56 103 ASP A O 1
ATOM 828 N N . CYS A 1 104 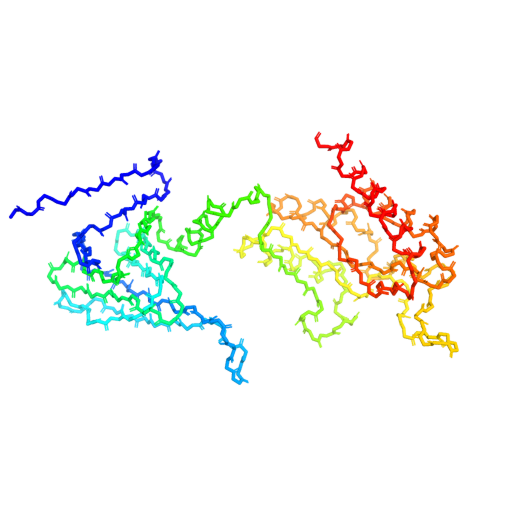? -19.132 -4.369 30.632 1.00 84.75 104 CYS A N 1
ATOM 829 C CA . CYS A 1 104 ? -19.549 -3.674 29.406 1.00 84.75 104 CYS A CA 1
ATOM 830 C C . CYS A 1 104 ? -19.048 -2.220 29.278 1.00 84.75 104 CYS A C 1
ATOM 832 O O . CYS A 1 104 ? -19.554 -1.443 28.461 1.00 84.75 104 CYS A O 1
ATOM 834 N N . ILE A 1 105 ? -18.028 -1.841 30.051 1.00 92.00 105 ILE A N 1
ATOM 835 C CA . ILE A 1 105 ? -17.332 -0.560 29.936 1.00 92.00 105 ILE A CA 1
ATOM 836 C C . ILE A 1 105 ? -15.942 -0.805 29.361 1.00 92.00 105 ILE A C 1
ATOM 838 O O . ILE A 1 105 ? -15.105 -1.468 29.971 1.00 92.00 105 ILE A O 1
ATOM 842 N N . VAL A 1 106 ? -15.693 -0.216 28.197 1.00 93.75 106 VAL A N 1
ATOM 843 C CA . VAL A 1 106 ? -14.372 -0.094 27.588 1.00 93.75 106 VAL A CA 1
ATOM 844 C C . VAL A 1 106 ? -13.667 1.095 28.234 1.00 93.75 106 VAL A C 1
ATOM 846 O O . VAL A 1 106 ? -14.124 2.233 28.112 1.00 93.75 106 VAL A O 1
ATOM 849 N N . GLU A 1 107 ? -12.560 0.845 28.925 1.00 94.81 107 GLU A N 1
ATOM 850 C CA . GLU A 1 107 ? -11.689 1.877 29.491 1.00 94.81 107 GLU A CA 1
ATOM 851 C C . GLU A 1 107 ? -10.374 1.901 28.710 1.00 94.81 107 GLU A C 1
ATOM 853 O O . GLU A 1 107 ? -9.689 0.880 28.624 1.00 94.81 107 GLU A O 1
ATOM 858 N N . ILE A 1 108 ? -10.038 3.061 28.140 1.00 95.12 108 ILE A N 1
ATOM 859 C CA . ILE A 1 108 ? -8.839 3.269 27.322 1.00 95.12 108 ILE A CA 1
ATOM 860 C C . ILE A 1 108 ? -7.950 4.312 27.982 1.00 95.12 108 ILE A C 1
ATOM 862 O O . ILE A 1 108 ? -8.392 5.432 28.233 1.00 95.12 108 ILE A O 1
ATOM 866 N N . THR A 1 109 ? -6.687 3.967 28.199 1.00 95.19 109 THR A N 1
ATOM 867 C CA . THR A 1 109 ? -5.642 4.898 28.627 1.00 95.19 109 THR A CA 1
ATOM 868 C C . THR A 1 109 ? -4.855 5.357 27.405 1.00 95.19 109 THR A C 1
ATOM 870 O O . THR A 1 109 ? -4.246 4.537 26.725 1.00 95.19 109 THR A O 1
ATOM 873 N N . THR A 1 110 ? -4.849 6.660 27.135 1.00 93.00 110 THR A N 1
ATOM 874 C CA . THR A 1 110 ? -4.198 7.313 25.990 1.00 93.00 110 THR A CA 1
ATOM 875 C C . THR A 1 110 ? -2.966 8.125 26.357 1.00 93.00 110 THR A C 1
ATOM 877 O O . THR A 1 110 ? -2.314 8.650 25.463 1.00 93.00 110 THR A O 1
ATOM 880 N N . HIS A 1 111 ? -2.650 8.282 27.647 1.00 91.38 111 HIS A N 1
ATOM 881 C CA . HIS A 1 111 ? -1.495 9.065 28.110 1.00 91.38 111 HIS A CA 1
ATOM 882 C C . HIS A 1 111 ? -1.469 10.515 27.580 1.00 91.38 111 HIS A C 1
ATOM 884 O O . HIS A 1 111 ? -0.410 11.075 27.316 1.00 91.38 111 HIS A O 1
ATOM 890 N N . GLY A 1 112 ? -2.647 11.126 27.414 1.00 88.88 112 GLY A N 1
ATOM 891 C CA . GLY A 1 112 ? -2.794 12.510 26.949 1.00 88.88 112 GLY A CA 1
ATOM 892 C C . GLY A 1 112 ? -2.880 12.668 25.428 1.00 88.88 112 GLY A C 1
ATOM 893 O O . GLY A 1 112 ? -3.138 13.772 24.952 1.00 88.88 112 GLY A O 1
ATOM 894 N N . TYR A 1 113 ? -2.736 11.584 24.662 1.00 90.00 113 TYR A N 1
ATOM 895 C CA . TYR A 1 113 ? -2.959 11.601 23.218 1.00 90.00 113 TYR A CA 1
ATOM 896 C C . TYR A 1 113 ? -4.464 11.594 22.890 1.00 90.00 113 TYR A C 1
ATOM 898 O O . TYR A 1 113 ? -5.265 11.037 23.657 1.00 90.00 113 TYR A O 1
ATOM 906 N N . PRO A 1 114 ? -4.879 12.213 21.766 1.00 88.94 114 PRO A N 1
ATOM 907 C CA . PRO A 1 114 ? -6.259 12.137 21.298 1.00 88.94 114 PRO A CA 1
ATOM 908 C C . PRO A 1 114 ? -6.630 10.697 20.931 1.00 88.94 114 PRO A C 1
ATOM 910 O O . PRO A 1 114 ? -5.763 9.873 20.650 1.00 88.94 114 PRO A O 1
ATOM 913 N N . ILE A 1 115 ? -7.925 10.397 20.891 1.00 90.25 115 ILE A N 1
ATOM 914 C CA . ILE A 1 115 ? -8.430 9.109 20.416 1.00 90.25 115 ILE A CA 1
ATOM 915 C C . ILE A 1 115 ? -9.344 9.310 19.216 1.00 90.25 115 ILE A C 1
ATOM 917 O O . ILE A 1 115 ? -10.152 10.238 19.162 1.00 90.25 115 ILE A O 1
ATOM 921 N N . SER A 1 116 ? -9.230 8.410 18.256 1.00 90.94 116 SER A N 1
ATOM 922 C CA . SER A 1 116 ? -10.079 8.355 17.072 1.00 90.94 116 SER A CA 1
ATOM 923 C C . SER A 1 116 ? -10.948 7.122 17.181 1.00 90.94 116 SER A C 1
ATOM 925 O O . SER A 1 116 ? -10.419 6.036 17.397 1.00 90.94 116 SER A O 1
ATOM 927 N N . VAL A 1 117 ? -12.259 7.276 17.041 1.00 92.00 117 VAL A N 1
ATOM 928 C CA . VAL A 1 117 ? -13.205 6.164 17.144 1.00 92.00 117 VAL A CA 1
ATOM 929 C C . VAL A 1 117 ? -13.919 5.988 15.814 1.00 92.00 117 VAL A C 1
ATOM 931 O O . VAL A 1 117 ? -14.640 6.885 15.379 1.00 92.00 117 VAL A O 1
ATOM 934 N N . GLY A 1 118 ? -13.686 4.861 15.152 1.00 90.50 118 GLY A N 1
ATOM 935 C CA . GLY A 1 118 ? -14.339 4.466 13.908 1.00 90.50 118 GLY A CA 1
ATOM 936 C C . GLY A 1 118 ? -15.423 3.425 14.160 1.00 90.50 118 GLY A C 1
ATOM 937 O O . GLY A 1 118 ? -15.258 2.565 15.022 1.00 90.50 118 GLY A O 1
ATOM 938 N N . TYR A 1 119 ? -16.510 3.487 13.394 1.00 91.06 119 TYR A N 1
ATOM 939 C CA . TYR A 1 119 ? -17.592 2.500 13.437 1.00 91.06 119 TYR A CA 1
ATOM 940 C C . TYR A 1 119 ? -17.861 1.952 12.038 1.00 91.06 119 TYR A C 1
ATOM 942 O O . TYR A 1 119 ? -17.963 2.727 11.082 1.00 91.06 119 TYR A O 1
ATOM 950 N N . GLY A 1 120 ? -18.013 0.634 11.939 1.00 90.44 120 GLY A N 1
ATOM 951 C CA . GLY A 1 120 ? -18.264 -0.069 10.685 1.00 90.44 120 GLY A CA 1
ATOM 952 C C . GLY A 1 120 ? -18.961 -1.409 10.886 1.00 90.44 120 GLY A C 1
ATOM 953 O O . GLY A 1 120 ? -19.384 -1.769 11.990 1.00 90.44 120 GLY A O 1
ATOM 954 N N . ASP A 1 121 ? -19.105 -2.127 9.785 1.00 92.69 121 ASP A N 1
ATOM 955 C CA . ASP A 1 121 ? -19.610 -3.493 9.753 1.00 92.69 121 ASP A CA 1
ATOM 956 C C . ASP A 1 121 ? -18.490 -4.486 10.122 1.00 92.69 121 ASP A C 1
ATOM 958 O O . ASP A 1 121 ? -17.301 -4.165 10.040 1.00 92.69 121 ASP A O 1
ATOM 962 N N . TYR A 1 122 ? -18.863 -5.681 10.589 1.00 92.12 122 TYR A N 1
ATOM 963 C CA . TYR A 1 122 ? -17.894 -6.727 10.937 1.00 92.12 122 TYR A CA 1
ATOM 964 C C . TYR A 1 122 ? -16.941 -7.014 9.767 1.00 92.12 122 TYR A C 1
ATOM 966 O O . TYR A 1 122 ? -17.388 -7.222 8.640 1.00 92.12 122 TYR A O 1
ATOM 974 N N . GLY A 1 123 ? -15.634 -7.027 10.041 1.00 90.00 123 GLY A N 1
ATOM 975 C CA . GLY A 1 123 ? -14.586 -7.212 9.030 1.00 90.00 123 GLY A CA 1
ATOM 976 C C . GLY A 1 123 ? -14.075 -5.916 8.385 1.00 90.00 123 GLY A C 1
ATOM 977 O O . GLY A 1 123 ? -13.092 -5.952 7.654 1.00 90.00 123 GLY A O 1
ATOM 978 N N . GLU A 1 124 ? -14.666 -4.751 8.681 1.00 91.12 124 GLU A N 1
ATOM 979 C CA . GLU A 1 124 ? -14.191 -3.460 8.152 1.00 91.12 124 GLU A CA 1
ATOM 980 C C . GLU A 1 124 ? -13.066 -2.812 8.990 1.00 91.12 124 GLU A C 1
ATOM 982 O O . GLU A 1 124 ? -12.669 -1.682 8.704 1.00 91.12 124 GLU A O 1
ATOM 987 N N . GLY A 1 125 ? -12.540 -3.472 10.029 1.00 92.25 125 GLY A N 1
ATOM 988 C CA . GLY A 1 125 ? -11.583 -2.875 10.975 1.00 92.25 125 GLY A CA 1
ATOM 989 C C . GLY A 1 125 ? -10.329 -2.291 10.313 1.00 92.25 125 GLY A C 1
ATOM 990 O O . GLY A 1 125 ? -9.977 -1.132 10.527 1.00 92.25 125 GLY A O 1
ATOM 991 N N . GLU A 1 126 ? -9.695 -3.059 9.439 1.00 90.56 126 GLU A N 1
ATOM 992 C CA . GLU A 1 126 ? -8.492 -2.687 8.696 1.00 90.56 126 GLU A CA 1
ATOM 993 C C . GLU A 1 126 ? -8.785 -1.584 7.677 1.00 90.56 126 GLU A C 1
ATOM 995 O O . GLU A 1 126 ? -8.020 -0.623 7.540 1.00 90.56 126 GLU A O 1
ATOM 1000 N N . LYS A 1 127 ? -9.939 -1.675 7.004 1.00 87.31 127 LYS A N 1
ATOM 1001 C CA . LYS A 1 127 ? -10.429 -0.624 6.110 1.00 87.31 127 LYS A CA 1
ATOM 1002 C C . LYS A 1 127 ? -10.597 0.693 6.869 1.00 87.31 127 LYS A C 1
ATOM 1004 O O . LYS A 1 127 ? -10.171 1.732 6.372 1.00 87.31 127 LYS A O 1
ATOM 1009 N N . LEU A 1 128 ? -11.173 0.659 8.070 1.00 89.88 128 LEU A N 1
ATOM 1010 C CA . LEU A 1 128 ? -11.304 1.831 8.930 1.00 89.88 128 LEU A CA 1
ATOM 1011 C C . LEU A 1 128 ? -9.921 2.387 9.302 1.00 89.88 128 LEU A C 1
ATOM 1013 O O . LEU A 1 128 ? -9.702 3.585 9.149 1.00 89.88 128 LEU A O 1
ATOM 1017 N N . CYS A 1 129 ? -8.959 1.556 9.714 1.00 89.69 129 CYS A N 1
ATOM 1018 C CA . CYS A 1 129 ? -7.588 2.012 9.985 1.00 89.69 129 CYS A CA 1
ATOM 1019 C C . CYS A 1 129 ? -6.964 2.743 8.785 1.00 89.69 129 CYS A C 1
ATOM 1021 O O . CYS A 1 129 ? -6.385 3.822 8.939 1.00 89.69 129 CYS A O 1
ATOM 1023 N N . ARG A 1 130 ? -7.140 2.201 7.575 1.00 85.38 130 ARG A N 1
ATOM 1024 C CA . ARG A 1 130 ? -6.679 2.827 6.331 1.00 85.38 130 ARG A CA 1
ATOM 1025 C C . ARG A 1 130 ? -7.395 4.149 6.048 1.00 85.38 130 ARG A C 1
ATOM 1027 O O . ARG A 1 130 ? -6.738 5.143 5.745 1.00 85.38 130 ARG A O 1
ATOM 1034 N N . ASP A 1 131 ? -8.717 4.191 6.186 1.00 83.88 131 ASP A N 1
ATOM 1035 C CA . ASP A 1 131 ? -9.511 5.410 5.992 1.00 83.88 131 ASP A CA 1
ATOM 1036 C C . ASP A 1 131 ? -9.105 6.505 6.995 1.00 83.88 131 ASP A C 1
ATOM 1038 O O . ASP A 1 131 ? -8.995 7.678 6.630 1.00 83.88 131 ASP A O 1
ATOM 1042 N N . TRP A 1 132 ? -8.812 6.134 8.247 1.00 86.69 132 TRP A N 1
ATOM 1043 C CA . TRP A 1 132 ? -8.269 7.051 9.247 1.00 86.69 132 TRP A CA 1
ATOM 1044 C C . TRP A 1 132 ? -6.923 7.624 8.820 1.00 86.69 132 TRP A C 1
ATOM 1046 O O . TRP A 1 132 ? -6.751 8.843 8.852 1.00 86.69 132 TRP A O 1
ATOM 1056 N N . TYR A 1 133 ? -5.992 6.772 8.388 1.00 82.62 133 TYR A N 1
ATOM 1057 C CA . TYR A 1 133 ? -4.671 7.207 7.940 1.00 82.62 133 TYR A CA 1
ATOM 1058 C C . TYR A 1 133 ? -4.783 8.197 6.770 1.00 82.62 133 TYR A C 1
ATOM 1060 O O . TYR A 1 133 ? -4.237 9.301 6.831 1.00 82.62 133 TYR A O 1
ATOM 1068 N N . ARG A 1 134 ? -5.598 7.864 5.760 1.00 79.19 134 ARG A N 1
ATOM 1069 C CA . ARG A 1 134 ? -5.876 8.725 4.597 1.00 79.19 134 ARG A CA 1
ATOM 1070 C C . ARG A 1 134 ? -6.462 10.084 4.990 1.00 79.19 134 ARG A C 1
ATOM 1072 O O . ARG A 1 134 ? -6.088 11.100 4.417 1.00 79.19 134 ARG A O 1
ATOM 1079 N N . LEU A 1 135 ? -7.352 10.130 5.985 1.00 78.88 135 LEU A N 1
ATOM 1080 C CA . LEU A 1 135 ? -7.940 11.384 6.476 1.00 78.88 135 LEU A CA 1
ATOM 1081 C C . LEU A 1 135 ? -6.940 12.291 7.210 1.00 78.88 135 LEU A C 1
ATOM 1083 O O . LEU A 1 135 ? -7.148 13.505 7.244 1.00 78.88 135 LEU A O 1
ATOM 1087 N N . HIS A 1 136 ? -5.902 11.722 7.827 1.00 77.12 136 HIS A N 1
ATOM 1088 C CA . HIS A 1 136 ? -4.940 12.466 8.649 1.00 77.12 136 HIS A CA 1
ATOM 1089 C C . HIS A 1 136 ? -3.653 12.828 7.897 1.00 77.12 136 HIS A C 1
ATOM 1091 O O . HIS A 1 136 ? -2.954 13.769 8.285 1.00 77.12 136 HIS A O 1
ATOM 1097 N N . CYS A 1 137 ? -3.349 12.146 6.796 1.00 71.75 137 CYS A N 1
ATOM 1098 C CA . CYS A 1 137 ? -2.243 12.503 5.919 1.00 71.75 137 CYS A CA 1
ATOM 1099 C C . CYS A 1 137 ? -2.619 13.658 4.972 1.00 71.75 137 CYS A C 1
ATOM 1101 O O . CYS A 1 137 ? -3.656 13.650 4.322 1.00 71.75 137 CYS A O 1
ATOM 1103 N N . ARG A 1 138 ? -1.735 14.659 4.837 1.00 62.12 138 ARG A N 1
ATOM 1104 C CA . ARG A 1 138 ? -1.955 15.861 3.997 1.00 62.12 138 ARG A CA 1
ATOM 1105 C C . ARG A 1 138 ? -1.815 15.629 2.480 1.00 62.12 138 ARG A C 1
ATOM 1107 O O . ARG A 1 138 ? -1.957 16.579 1.711 1.00 62.12 138 ARG A O 1
ATOM 1114 N N . CYS A 1 139 ? -1.490 14.413 2.039 1.00 62.00 139 CYS A N 1
ATOM 1115 C CA . CYS A 1 139 ? -1.378 14.061 0.621 1.00 62.00 139 CYS A CA 1
ATOM 1116 C C . CYS A 1 139 ? -2.660 13.343 0.184 1.00 62.00 139 CYS A C 1
ATOM 1118 O O . CYS A 1 139 ? -2.957 12.280 0.698 1.00 62.00 139 CYS A O 1
ATOM 1120 N N . ASN A 1 140 ? -3.421 13.918 -0.746 1.00 58.41 140 ASN A N 1
ATOM 1121 C CA . ASN A 1 140 ? -4.813 13.520 -1.006 1.00 58.41 140 ASN A CA 1
ATOM 1122 C C . ASN A 1 140 ? -5.016 12.368 -2.011 1.00 58.41 140 ASN A C 1
ATOM 1124 O O . ASN A 1 140 ? -6.129 12.248 -2.520 1.00 58.41 140 ASN A O 1
ATOM 1128 N N . LYS A 1 141 ? -3.997 11.584 -2.400 1.00 62.22 141 LYS A N 1
ATOM 1129 C CA . LYS A 1 141 ? -4.208 10.611 -3.495 1.00 62.22 141 LYS A CA 1
ATOM 1130 C C . LYS A 1 141 ? -3.679 9.198 -3.274 1.00 62.22 141 LYS A C 1
ATOM 1132 O O . LYS A 1 141 ? -4.410 8.284 -3.607 1.00 62.22 141 LYS A O 1
ATOM 1137 N N . LEU A 1 142 ? -2.464 9.000 -2.765 1.00 65.56 142 LEU A N 1
ATOM 1138 C CA . LEU A 1 142 ? -1.856 7.662 -2.699 1.00 65.56 142 LEU A CA 1
ATOM 1139 C C . LEU A 1 142 ? -0.985 7.549 -1.451 1.00 65.56 142 LEU A C 1
ATOM 1141 O O . LEU A 1 142 ? -0.248 8.483 -1.124 1.00 65.56 142 LEU A O 1
ATOM 1145 N N . HIS A 1 143 ? -1.074 6.409 -0.780 1.00 72.94 143 HIS A N 1
ATOM 1146 C CA . HIS A 1 143 ? -0.475 6.146 0.523 1.00 72.94 143 HIS A CA 1
ATOM 1147 C C . HIS A 1 143 ? 0.190 4.774 0.604 1.00 72.94 143 HIS A C 1
ATOM 1149 O O . HIS A 1 143 ? 1.203 4.643 1.284 1.00 72.94 143 HIS A O 1
ATOM 1155 N N . ALA A 1 144 ? -0.370 3.767 -0.066 1.00 86.44 144 ALA A N 1
ATOM 1156 C CA . ALA A 1 144 ? 0.089 2.391 -0.003 1.00 86.44 144 ALA A CA 1
ATOM 1157 C C . ALA A 1 144 ? 0.365 1.848 -1.406 1.00 86.44 144 ALA A C 1
ATOM 1159 O O . ALA A 1 144 ? -0.432 2.020 -2.328 1.00 86.44 144 ALA A O 1
ATOM 1160 N N . MET A 1 145 ? 1.502 1.176 -1.549 1.00 90.75 145 MET A N 1
ATOM 1161 C CA . MET A 1 145 ? 1.954 0.596 -2.804 1.00 90.75 145 MET A CA 1
ATOM 1162 C C . MET A 1 145 ? 2.569 -0.776 -2.544 1.00 90.75 145 MET A C 1
ATOM 1164 O O . MET A 1 145 ? 3.308 -0.930 -1.570 1.00 90.75 145 MET A O 1
ATOM 1168 N N . SER A 1 146 ? 2.310 -1.737 -3.428 1.00 94.06 146 SER A N 1
ATOM 1169 C CA . SER A 1 146 ? 3.107 -2.963 -3.532 1.00 94.06 146 SER A CA 1
ATOM 1170 C C . SER A 1 146 ? 4.117 -2.840 -4.667 1.00 94.06 146 SER A C 1
ATOM 1172 O O . SER A 1 146 ? 3.934 -2.079 -5.620 1.00 94.06 146 SER A O 1
ATOM 1174 N N . ASN A 1 147 ? 5.220 -3.570 -4.552 1.00 94.12 147 ASN A N 1
ATOM 1175 C CA . ASN A 1 147 ? 6.300 -3.555 -5.523 1.00 94.12 147 ASN A CA 1
ATOM 1176 C C . ASN A 1 147 ? 6.803 -4.983 -5.740 1.00 94.12 147 ASN A C 1
ATOM 1178 O O . ASN A 1 147 ? 7.166 -5.658 -4.774 1.00 94.12 147 ASN A O 1
ATOM 1182 N N . THR A 1 148 ? 6.864 -5.416 -7.000 1.00 94.25 148 THR A N 1
ATOM 1183 C CA . THR A 1 148 ? 7.198 -6.807 -7.335 1.00 94.25 148 THR A CA 1
ATOM 1184 C C . THR A 1 148 ? 8.641 -7.199 -7.015 1.00 94.25 148 THR A C 1
ATOM 1186 O O . THR A 1 148 ? 8.912 -8.382 -6.918 1.00 94.25 148 THR A O 1
ATOM 1189 N N . TRP A 1 149 ? 9.571 -6.265 -6.776 1.00 90.50 149 TRP A N 1
ATOM 1190 C CA . TRP A 1 149 ? 10.934 -6.588 -6.318 1.00 90.50 149 TRP A CA 1
ATOM 1191 C C . TRP A 1 149 ? 10.947 -7.319 -4.966 1.00 90.50 149 TRP A C 1
ATOM 1193 O O . TRP A 1 149 ? 11.829 -8.134 -4.693 1.00 90.50 149 TRP A O 1
ATOM 1203 N N . GLY A 1 150 ? 9.969 -7.020 -4.103 1.00 84.12 150 GLY A N 1
ATOM 1204 C CA . GLY A 1 150 ? 9.848 -7.611 -2.770 1.00 84.12 150 GLY A CA 1
ATOM 1205 C C . GLY A 1 150 ? 9.458 -9.091 -2.766 1.00 84.12 150 GLY A C 1
ATOM 1206 O O . GLY A 1 150 ? 9.572 -9.729 -1.721 1.00 84.12 150 GLY A O 1
ATOM 1207 N N . ASP A 1 151 ? 9.053 -9.649 -3.913 1.00 82.75 151 ASP A N 1
ATOM 1208 C CA . ASP A 1 151 ? 8.682 -11.061 -4.062 1.00 82.75 151 ASP A CA 1
ATOM 1209 C C . ASP A 1 151 ? 9.879 -12.023 -3.920 1.00 82.75 151 ASP A C 1
ATOM 1211 O O . ASP A 1 151 ? 9.698 -13.228 -3.742 1.00 82.75 151 ASP A O 1
ATOM 1215 N N . ARG A 1 152 ? 11.106 -11.478 -3.973 1.00 79.25 152 ARG A N 1
ATOM 1216 C CA . ARG A 1 152 ? 12.397 -12.183 -3.915 1.00 79.25 152 ARG A CA 1
ATOM 1217 C C . ARG A 1 152 ? 12.628 -13.202 -5.040 1.00 79.25 152 ARG A C 1
ATOM 1219 O O . ARG A 1 152 ? 13.606 -13.945 -4.979 1.00 79.25 152 ARG A O 1
ATOM 1226 N N . ASN A 1 153 ? 11.804 -13.191 -6.085 1.00 82.94 153 ASN A N 1
ATOM 1227 C CA . ASN A 1 153 ? 12.002 -13.963 -7.315 1.00 82.94 153 ASN A CA 1
ATOM 1228 C C . ASN A 1 153 ? 12.594 -13.104 -8.445 1.00 82.94 153 ASN A C 1
ATOM 1230 O O . ASN A 1 153 ? 12.958 -13.626 -9.509 1.00 82.94 153 ASN A O 1
ATOM 1234 N N . GLY A 1 154 ? 12.719 -11.793 -8.219 1.00 78.62 154 GLY A N 1
ATOM 1235 C CA . GLY A 1 154 ? 13.328 -10.853 -9.150 1.00 78.62 154 GLY A CA 1
ATOM 1236 C C . GLY A 1 154 ? 12.638 -10.898 -10.512 1.00 78.62 154 GLY A C 1
ATOM 1237 O O . GLY A 1 154 ? 11.417 -10.948 -10.622 1.00 78.62 154 GLY A O 1
ATOM 1238 N N . ARG A 1 155 ? 13.430 -10.954 -11.583 1.00 85.38 155 ARG A N 1
ATOM 1239 C CA . ARG A 1 155 ? 12.927 -10.890 -12.966 1.00 85.38 155 ARG A CA 1
ATOM 1240 C C . ARG A 1 155 ? 12.171 -12.144 -13.430 1.00 85.38 155 ARG A C 1
ATOM 1242 O O . ARG A 1 155 ? 11.612 -12.129 -14.520 1.00 85.38 155 ARG A O 1
ATOM 1249 N N . SER A 1 156 ? 12.206 -13.239 -12.667 1.00 85.50 156 SER A N 1
ATOM 1250 C CA . SER A 1 156 ? 11.720 -14.553 -13.124 1.00 85.50 156 SER A CA 1
ATOM 1251 C C . SER A 1 156 ? 10.202 -14.726 -13.038 1.00 85.50 156 SER A C 1
ATOM 1253 O O . SER A 1 156 ? 9.642 -15.526 -13.783 1.00 85.50 156 SER A O 1
ATOM 1255 N N . SER A 1 157 ? 9.539 -13.982 -12.147 1.00 87.06 157 SER A N 1
ATOM 1256 C CA . SER A 1 157 ? 8.092 -14.102 -11.913 1.00 87.06 157 SER A CA 1
ATOM 1257 C C . SER A 1 157 ? 7.272 -13.025 -12.620 1.00 87.06 157 SER A C 1
ATOM 1259 O O . SER A 1 157 ? 6.083 -13.222 -12.852 1.00 87.06 157 SER A O 1
ATOM 1261 N N . VAL A 1 158 ? 7.899 -11.911 -13.014 1.00 93.00 158 VAL A N 1
ATOM 1262 C CA . VAL A 1 158 ? 7.226 -10.795 -13.688 1.00 93.00 158 VAL A CA 1
ATOM 1263 C C . VAL A 1 158 ? 6.728 -11.233 -15.067 1.00 93.00 158 VAL A C 1
ATOM 1265 O O . VAL A 1 158 ? 7.516 -11.478 -15.975 1.00 93.00 158 VAL A O 1
ATOM 1268 N N . ASN A 1 159 ? 5.410 -11.328 -15.218 1.00 95.12 159 ASN A N 1
ATOM 1269 C CA . ASN A 1 159 ? 4.702 -11.570 -16.475 1.00 95.12 159 ASN A CA 1
ATOM 1270 C C . ASN A 1 159 ? 3.240 -11.110 -16.349 1.00 95.12 159 ASN A C 1
ATOM 1272 O O . ASN A 1 159 ? 2.774 -10.811 -15.250 1.00 95.12 159 ASN A O 1
ATOM 1276 N N . ASP A 1 160 ? 2.521 -11.072 -17.469 1.00 95.81 160 ASP A N 1
ATOM 1277 C CA . ASP A 1 160 ? 1.124 -10.629 -17.561 1.00 95.81 160 ASP A CA 1
ATOM 1278 C C . ASP A 1 160 ? 0.195 -11.289 -16.514 1.00 95.81 160 ASP A C 1
ATOM 1280 O O . ASP A 1 160 ? -0.507 -10.591 -15.782 1.00 95.81 160 ASP A O 1
ATOM 1284 N N . GLU A 1 161 ? 0.257 -12.615 -16.356 1.00 95.88 161 GLU A N 1
ATOM 1285 C CA . GLU A 1 161 ? -0.605 -13.355 -15.425 1.00 95.88 161 GLU A CA 1
ATOM 1286 C C . GLU A 1 161 ? -0.269 -13.055 -13.957 1.00 95.88 161 GLU A C 1
ATOM 1288 O O . GLU A 1 161 ? -1.159 -12.889 -13.120 1.00 95.88 161 GLU A O 1
ATOM 1293 N N . PHE A 1 162 ? 1.023 -12.964 -13.636 1.00 95.69 162 PHE A N 1
ATOM 1294 C CA . PHE A 1 162 ? 1.479 -12.603 -12.299 1.00 95.69 162 PHE A CA 1
ATOM 1295 C C . PHE A 1 162 ? 1.021 -11.196 -11.913 1.00 95.69 162 PHE A C 1
ATOM 1297 O O . PHE A 1 162 ? 0.478 -11.018 -10.824 1.00 95.69 162 PHE A O 1
ATOM 1304 N N . ILE A 1 163 ? 1.149 -10.219 -12.816 1.00 97.19 163 ILE A N 1
ATOM 1305 C CA . ILE A 1 163 ? 0.710 -8.847 -12.543 1.00 97.19 163 ILE A CA 1
ATOM 1306 C C . ILE A 1 163 ? -0.809 -8.766 -12.342 1.00 97.19 163 ILE A C 1
ATOM 1308 O O . ILE A 1 163 ? -1.249 -8.039 -11.455 1.00 97.19 163 ILE A O 1
ATOM 1312 N N . CYS A 1 164 ? -1.618 -9.543 -13.070 1.00 97.44 164 CYS A N 1
ATOM 1313 C CA . CYS A 1 164 ? -3.060 -9.630 -12.800 1.00 97.44 164 CYS A CA 1
ATOM 1314 C C . CYS A 1 164 ? -3.358 -10.080 -11.358 1.00 97.44 164 CYS A C 1
ATOM 1316 O O . CYS A 1 164 ? -4.196 -9.478 -10.689 1.00 97.44 164 CYS A O 1
ATOM 1318 N N . ARG A 1 165 ? -2.643 -11.094 -10.849 1.00 97.00 165 ARG A N 1
ATOM 1319 C CA . ARG A 1 165 ? -2.810 -11.566 -9.461 1.00 97.00 165 ARG A CA 1
ATOM 1320 C C . ARG A 1 165 ? -2.351 -10.541 -8.425 1.00 97.00 165 ARG A C 1
ATOM 1322 O O . ARG A 1 165 ? -2.979 -10.420 -7.373 1.00 97.00 165 ARG A O 1
ATOM 1329 N N . GLU A 1 166 ? -1.284 -9.802 -8.721 1.00 96.94 166 GLU A N 1
ATOM 1330 C CA . GLU A 1 166 ? -0.825 -8.695 -7.876 1.00 96.94 166 GLU A CA 1
ATOM 1331 C C . GLU A 1 166 ? -1.852 -7.555 -7.840 1.00 96.94 166 GLU A C 1
ATOM 1333 O O . GLU A 1 166 ? -2.087 -6.982 -6.779 1.00 96.94 166 GLU A O 1
ATOM 1338 N N . ILE A 1 167 ? -2.512 -7.257 -8.966 1.00 98.12 167 ILE A N 1
ATOM 1339 C CA . ILE A 1 167 ? -3.614 -6.284 -9.043 1.00 98.12 167 ILE A CA 1
ATOM 1340 C C . ILE A 1 167 ? -4.799 -6.729 -8.184 1.00 98.12 167 ILE A C 1
ATOM 1342 O O . ILE A 1 167 ? -5.303 -5.932 -7.393 1.00 98.12 167 ILE A O 1
ATOM 1346 N N . ASP A 1 168 ? -5.224 -7.990 -8.304 1.00 98.00 168 ASP A N 1
ATOM 1347 C CA . ASP A 1 168 ? -6.322 -8.536 -7.500 1.00 98.00 168 ASP A CA 1
ATOM 1348 C C . ASP A 1 168 ? -6.001 -8.463 -6.004 1.00 98.00 168 ASP A C 1
ATOM 1350 O O . ASP A 1 168 ? -6.764 -7.890 -5.227 1.00 98.00 168 ASP A O 1
ATOM 1354 N N . SER A 1 169 ? -4.816 -8.937 -5.615 1.00 96.38 169 SER A N 1
ATOM 1355 C CA . SER A 1 169 ? -4.360 -8.899 -4.221 1.00 96.38 169 SER A CA 1
ATOM 1356 C C . SER A 1 169 ? -4.223 -7.464 -3.706 1.00 96.38 169 SER A C 1
ATOM 1358 O O . SER A 1 169 ? -4.599 -7.158 -2.575 1.00 96.38 169 SER A O 1
ATOM 1360 N N . GLY A 1 170 ? -3.707 -6.555 -4.538 1.00 95.12 170 GLY A N 1
ATOM 1361 C CA . GLY A 1 170 ? -3.579 -5.143 -4.204 1.00 95.12 170 GLY A CA 1
ATOM 1362 C C . GLY A 1 170 ? -4.931 -4.467 -3.994 1.00 95.12 170 GLY A C 1
ATOM 1363 O O . GLY A 1 170 ? -5.080 -3.690 -3.049 1.00 95.12 170 GLY A O 1
ATOM 1364 N N . SER A 1 171 ? -5.926 -4.799 -4.818 1.00 94.44 171 SER A N 1
ATOM 1365 C CA . SER A 1 171 ? -7.304 -4.323 -4.671 1.00 94.44 171 SER A CA 1
ATOM 1366 C C . SER A 1 171 ? -7.940 -4.835 -3.377 1.00 94.44 171 SER A C 1
ATOM 1368 O O . SER A 1 171 ? -8.453 -4.034 -2.591 1.00 94.44 171 SER A O 1
ATOM 1370 N N . ASP A 1 172 ? -7.803 -6.132 -3.083 1.00 92.38 172 ASP A N 1
ATOM 1371 C CA . ASP A 1 172 ? -8.329 -6.753 -1.860 1.00 92.38 172 ASP A CA 1
ATOM 1372 C C . ASP A 1 172 ? -7.711 -6.144 -0.588 1.00 92.38 172 ASP A C 1
ATOM 1374 O O . ASP A 1 172 ? -8.399 -5.882 0.404 1.00 92.38 172 ASP A O 1
ATOM 1378 N N . LEU A 1 173 ? -6.411 -5.830 -0.626 1.00 89.88 173 LEU A N 1
ATOM 1379 C CA . LEU A 1 173 ? -5.700 -5.136 0.454 1.00 89.88 173 LEU A CA 1
ATOM 1380 C C . LEU A 1 173 ? -6.013 -3.629 0.514 1.00 89.88 173 LEU A C 1
ATOM 1382 O O . LEU A 1 173 ? -5.695 -2.959 1.505 1.00 89.88 173 LEU A O 1
ATOM 1386 N N . GLY A 1 174 ? -6.659 -3.079 -0.516 1.00 88.81 174 GLY A N 1
ATOM 1387 C CA . GLY A 1 174 ? -6.986 -1.663 -0.652 1.00 88.81 174 GLY A CA 1
ATOM 1388 C C . GLY A 1 174 ? -5.768 -0.765 -0.86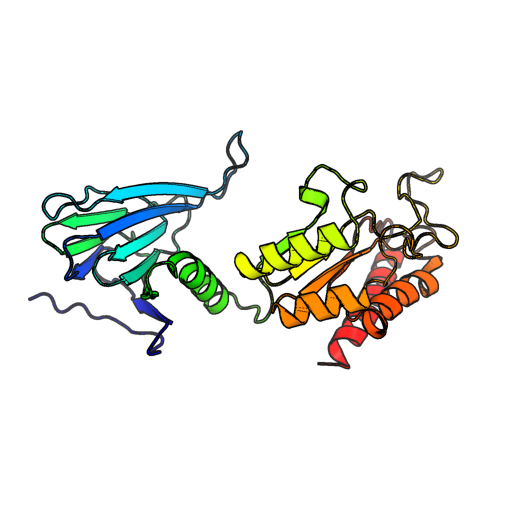9 1.00 88.81 174 GLY A C 1
ATOM 1389 O O . GLY A 1 174 ? -5.760 0.365 -0.361 1.00 88.81 174 GLY A O 1
ATOM 1390 N N . LEU A 1 175 ? -4.749 -1.274 -1.568 1.00 91.44 175 LEU A N 1
ATOM 1391 C CA . LEU A 1 175 ? -3.589 -0.509 -2.027 1.00 91.44 175 LEU A CA 1
ATOM 1392 C C . LEU A 1 175 ? -4.010 0.579 -3.016 1.00 91.44 175 LEU A C 1
ATOM 1394 O O . LEU A 1 175 ? -5.090 0.530 -3.594 1.00 91.44 175 LEU A O 1
ATOM 1398 N N . ASP A 1 176 ? -3.150 1.575 -3.202 1.00 90.75 176 ASP A N 1
ATOM 1399 C CA . ASP A 1 176 ? -3.377 2.627 -4.188 1.00 90.75 176 ASP A CA 1
ATOM 1400 C C . ASP A 1 176 ? -2.633 2.344 -5.500 1.00 90.75 176 ASP A C 1
ATOM 1402 O O . ASP A 1 176 ? -3.121 2.690 -6.572 1.00 90.75 176 ASP A O 1
ATOM 1406 N N . VAL A 1 177 ? -1.450 1.722 -5.414 1.00 94.00 177 VAL A N 1
ATOM 1407 C CA . VAL A 1 177 ? -0.593 1.418 -6.567 1.00 94.00 177 VAL A CA 1
ATOM 1408 C C . VAL A 1 177 ? -0.054 -0.010 -6.480 1.00 94.00 177 VAL A C 1
ATOM 1410 O O . VAL A 1 177 ? 0.462 -0.419 -5.441 1.00 94.00 177 VAL A O 1
ATOM 1413 N N . VAL A 1 178 ? -0.091 -0.737 -7.592 1.00 96.56 178 VAL A N 1
ATOM 1414 C CA . VAL A 1 178 ? 0.699 -1.959 -7.797 1.00 96.56 178 VAL A CA 1
ATOM 1415 C C . VAL A 1 178 ? 1.821 -1.623 -8.768 1.00 96.56 178 VAL A C 1
ATOM 1417 O O . VAL A 1 178 ? 1.566 -1.195 -9.892 1.00 96.56 178 VAL A O 1
ATOM 1420 N N . GLN A 1 179 ? 3.075 -1.751 -8.337 1.00 96.44 179 GLN A N 1
ATOM 1421 C CA . GLN A 1 179 ? 4.227 -1.349 -9.139 1.00 96.44 179 GLN A CA 1
ATOM 1422 C C . GLN A 1 179 ? 4.980 -2.554 -9.707 1.00 96.44 179 GLN A C 1
ATOM 1424 O O . GLN A 1 179 ? 5.556 -3.342 -8.955 1.00 96.44 179 GLN A O 1
ATOM 1429 N N . ILE A 1 180 ? 5.059 -2.625 -11.037 1.00 96.69 180 ILE A N 1
ATOM 1430 C CA . ILE A 1 180 ? 5.924 -3.562 -11.759 1.00 96.69 180 ILE A CA 1
ATOM 1431 C C . ILE A 1 180 ? 7.371 -3.067 -11.646 1.00 96.69 180 ILE A C 1
ATOM 1433 O O . ILE A 1 180 ? 7.692 -1.972 -12.115 1.00 96.69 180 ILE A O 1
ATOM 1437 N N . ASP A 1 181 ? 8.239 -3.848 -11.007 1.00 95.50 181 ASP A N 1
ATOM 1438 C CA . ASP A 1 181 ? 9.670 -3.549 -10.872 1.00 95.50 181 ASP A CA 1
ATOM 1439 C C . ASP A 1 181 ? 10.519 -4.162 -12.012 1.00 95.50 181 ASP A C 1
ATOM 1441 O O . ASP A 1 181 ? 9.978 -4.508 -13.065 1.00 95.50 181 ASP A O 1
ATOM 1445 N N . ASP A 1 182 ? 11.845 -4.246 -11.845 1.00 94.06 182 ASP A N 1
ATOM 1446 C CA . ASP A 1 182 ? 12.781 -4.795 -12.843 1.00 94.06 182 ASP A CA 1
ATOM 1447 C C . ASP A 1 182 ? 12.305 -6.143 -13.428 1.00 94.06 182 ASP A C 1
ATOM 1449 O O . ASP A 1 182 ? 12.006 -7.092 -12.700 1.00 94.06 182 ASP A O 1
ATOM 1453 N N . GLY A 1 183 ? 12.279 -6.246 -14.762 1.00 94.06 183 GLY A N 1
ATOM 1454 C CA . GLY A 1 183 ? 11.985 -7.491 -15.479 1.00 94.06 183 GLY A CA 1
ATOM 1455 C C . GLY A 1 183 ? 11.095 -7.323 -16.706 1.00 94.06 183 GLY A C 1
ATOM 1456 O O . GLY A 1 183 ? 11.169 -8.158 -17.611 1.00 94.06 183 GLY A O 1
ATOM 1457 N N . TRP A 1 184 ? 10.323 -6.234 -16.776 1.00 96.00 184 TRP A N 1
ATOM 1458 C CA . TRP A 1 184 ? 9.392 -5.945 -17.875 1.00 96.00 184 TRP A CA 1
ATOM 1459 C C . TRP A 1 184 ? 10.084 -5.641 -19.209 1.00 96.00 184 TRP A C 1
ATOM 1461 O O . TRP A 1 184 ? 9.558 -5.930 -20.288 1.00 96.00 184 TRP A O 1
ATOM 1471 N N . GLN A 1 185 ? 11.274 -5.058 -19.133 1.00 96.19 185 GLN A N 1
ATOM 1472 C CA . GLN A 1 185 ? 12.058 -4.609 -20.270 1.00 96.19 185 GLN A CA 1
ATOM 1473 C C . GLN A 1 185 ? 12.965 -5.717 -20.830 1.00 96.19 185 GLN A C 1
ATOM 1475 O O . GLN A 1 185 ? 13.329 -6.662 -20.126 1.00 96.19 185 GLN A O 1
ATOM 1480 N N . LYS A 1 186 ? 13.357 -5.599 -22.105 1.00 95.44 186 LYS A N 1
ATOM 1481 C CA . LYS A 1 186 ? 14.258 -6.534 -22.806 1.00 95.44 186 LYS A CA 1
ATOM 1482 C C . LYS A 1 186 ? 15.660 -6.545 -22.208 1.00 95.44 186 LYS A C 1
ATOM 1484 O O . LYS A 1 186 ? 16.271 -7.605 -22.097 1.00 95.44 186 LYS A O 1
ATOM 1489 N N . GLY A 1 187 ? 16.160 -5.369 -21.847 1.00 92.44 187 GLY A N 1
ATOM 1490 C CA . GLY A 1 187 ? 17.482 -5.184 -21.280 1.00 92.44 187 GLY A CA 1
ATOM 1491 C C . GLY A 1 187 ? 17.617 -5.746 -19.869 1.00 92.44 187 GLY A C 1
ATOM 1492 O O . GLY A 1 187 ? 16.691 -5.693 -19.060 1.00 92.44 187 GLY A O 1
ATOM 1493 N N . ILE A 1 188 ? 18.805 -6.256 -19.558 1.00 90.19 188 ILE A N 1
ATOM 1494 C CA . ILE A 1 188 ? 19.170 -6.696 -18.213 1.00 90.19 188 ILE A CA 1
ATOM 1495 C C . ILE A 1 188 ? 20.133 -5.649 -17.650 1.00 90.19 188 ILE A C 1
ATOM 1497 O O . ILE A 1 188 ? 21.170 -5.414 -18.273 1.00 90.19 188 ILE A O 1
ATOM 1501 N N . PRO A 1 189 ? 19.836 -5.005 -16.507 1.00 85.69 189 PRO A N 1
ATOM 1502 C CA . PRO A 1 189 ? 20.612 -3.865 -16.021 1.00 85.69 189 PRO A CA 1
ATOM 1503 C C . PRO A 1 189 ? 22.003 -4.225 -15.475 1.00 85.69 189 PRO A C 1
ATOM 1505 O O . PRO A 1 189 ? 22.567 -3.426 -14.745 1.00 85.69 189 PRO A O 1
ATOM 1508 N N . ASP A 1 190 ? 22.596 -5.367 -15.817 1.00 86.75 190 ASP A N 1
ATOM 1509 C CA . ASP A 1 190 ? 23.817 -5.895 -15.185 1.00 86.75 190 ASP A CA 1
ATOM 1510 C C . ASP A 1 190 ? 25.119 -5.439 -15.883 1.00 86.75 190 ASP A C 1
ATOM 1512 O O . ASP A 1 190 ? 26.215 -5.846 -15.500 1.00 86.75 190 ASP A O 1
ATOM 1516 N N . THR A 1 191 ? 25.015 -4.585 -16.906 1.00 85.56 191 THR A N 1
ATOM 1517 C CA . THR A 1 191 ? 26.163 -4.027 -17.634 1.00 85.56 191 THR A CA 1
ATOM 1518 C C . THR A 1 191 ? 26.622 -2.703 -17.031 1.00 85.56 191 THR A C 1
ATOM 1520 O O . THR A 1 191 ? 25.816 -1.799 -16.802 1.00 85.56 191 THR A O 1
ATOM 1523 N N . TYR A 1 192 ? 27.937 -2.581 -16.843 1.00 86.69 192 TYR A N 1
ATOM 1524 C CA . TYR A 1 192 ? 28.605 -1.397 -16.314 1.00 86.69 192 TYR A CA 1
ATOM 1525 C C . TYR A 1 192 ? 29.699 -0.919 -17.274 1.00 86.69 192 TYR A C 1
ATOM 1527 O O . TYR A 1 192 ? 30.312 -1.735 -17.964 1.00 86.69 192 TYR A O 1
ATOM 1535 N N . ASP A 1 193 ? 29.947 0.387 -17.319 1.00 84.25 193 ASP A N 1
ATOM 1536 C CA . ASP A 1 193 ? 31.098 0.959 -18.016 1.00 84.25 193 ASP A CA 1
ATOM 1537 C C . ASP A 1 193 ? 32.373 0.944 -17.149 1.00 84.25 193 ASP A C 1
ATOM 1539 O O . ASP A 1 193 ? 32.377 0.504 -15.997 1.00 84.25 193 ASP A O 1
ATOM 1543 N N . GLU A 1 194 ? 33.475 1.439 -17.716 1.00 84.75 194 GLU A N 1
ATOM 1544 C CA . GLU A 1 194 ? 34.800 1.486 -17.078 1.00 84.75 194 GLU A CA 1
ATOM 1545 C C . GLU A 1 194 ? 34.835 2.313 -15.782 1.00 84.75 194 GLU A C 1
ATOM 1547 O O . GLU A 1 194 ? 35.739 2.144 -14.966 1.00 84.75 194 GLU A O 1
ATOM 1552 N N . VAL A 1 195 ? 33.856 3.200 -15.578 1.00 80.81 195 VAL A N 1
ATOM 1553 C CA . VAL A 1 195 ? 33.730 4.042 -14.381 1.00 80.81 195 VAL A CA 1
ATOM 1554 C C . VAL A 1 195 ? 32.624 3.552 -13.436 1.00 80.81 195 VAL A C 1
ATOM 1556 O O . VAL A 1 195 ? 32.300 4.232 -12.463 1.00 80.81 195 VAL A O 1
ATOM 1559 N N . GLY A 1 196 ? 32.077 2.355 -13.678 1.00 80.31 196 GLY A N 1
ATOM 1560 C CA . GLY A 1 196 ? 31.094 1.699 -12.816 1.00 80.31 196 GLY A CA 1
ATOM 1561 C C . GLY A 1 196 ? 29.664 2.230 -12.958 1.00 80.31 196 GLY A C 1
ATOM 1562 O O . GLY A 1 196 ? 28.827 1.968 -12.090 1.00 80.31 196 GLY A O 1
ATOM 1563 N N . LEU A 1 197 ? 29.349 2.968 -14.027 1.00 81.56 197 LEU A N 1
ATOM 1564 C CA . LEU A 1 197 ? 27.985 3.406 -14.327 1.00 81.56 197 LEU A CA 1
ATOM 1565 C C . LEU A 1 197 ? 27.238 2.326 -15.095 1.00 81.56 197 LEU A C 1
ATOM 1567 O O . LEU A 1 197 ? 27.799 1.679 -15.974 1.00 81.56 197 LEU A O 1
ATOM 1571 N N . ARG A 1 198 ? 25.944 2.161 -14.804 1.00 85.56 198 ARG A N 1
ATOM 1572 C CA . ARG A 1 198 ? 25.101 1.245 -15.578 1.00 85.56 198 ARG A CA 1
ATOM 1573 C C . ARG A 1 198 ? 24.901 1.756 -16.998 1.00 85.56 198 ARG A C 1
ATOM 1575 O O . ARG A 1 198 ? 24.658 2.944 -17.213 1.00 85.56 198 ARG A O 1
ATOM 1582 N N . VAL A 1 199 ? 24.955 0.825 -17.941 1.00 86.00 199 VAL A N 1
ATOM 1583 C CA . VAL A 1 199 ? 24.841 1.088 -19.374 1.00 86.00 199 VAL A CA 1
ATOM 1584 C C . VAL A 1 199 ? 23.542 0.481 -19.896 1.00 86.00 199 VAL A C 1
ATOM 1586 O O . VAL A 1 199 ? 23.265 -0.700 -19.704 1.00 86.00 199 VAL A O 1
ATOM 1589 N N . PHE A 1 200 ? 22.747 1.310 -20.570 1.00 91.19 200 PHE A N 1
ATOM 1590 C CA . PHE A 1 200 ? 21.477 0.933 -21.194 1.00 91.19 200 PHE A CA 1
ATOM 1591 C C . PHE A 1 200 ? 21.542 1.309 -22.673 1.00 91.19 200 PHE A C 1
ATOM 1593 O O . PHE A 1 200 ? 21.552 2.501 -22.980 1.00 91.19 200 PHE A O 1
ATOM 1600 N N . GLU A 1 201 ? 21.580 0.321 -23.567 1.00 88.81 201 GLU A N 1
ATOM 1601 C CA . GLU A 1 201 ? 21.863 0.500 -25.001 1.00 88.81 201 GLU A CA 1
ATOM 1602 C C . GLU A 1 201 ? 20.792 -0.122 -25.897 1.00 88.81 201 GLU A C 1
ATOM 1604 O O . GLU A 1 201 ? 20.102 -1.067 -25.511 1.00 88.81 201 GLU A O 1
ATOM 1609 N N . GLY A 1 202 ? 20.669 0.395 -27.121 1.00 89.81 202 GLY A N 1
ATOM 1610 C CA . GLY A 1 202 ? 19.716 -0.115 -28.109 1.00 89.81 202 GLY A CA 1
ATOM 1611 C C . GLY A 1 202 ? 18.269 -0.120 -27.597 1.00 89.81 202 GLY A C 1
ATOM 1612 O O . GLY A 1 202 ? 17.803 0.854 -27.004 1.00 89.81 202 GLY A O 1
ATOM 1613 N N . ASP A 1 203 ? 17.562 -1.232 -27.816 1.00 92.12 203 ASP A N 1
ATOM 1614 C CA . ASP A 1 203 ? 16.164 -1.441 -27.398 1.00 92.12 203 ASP A CA 1
ATOM 1615 C C . ASP A 1 203 ? 16.045 -1.957 -25.947 1.00 92.12 203 ASP A C 1
ATOM 1617 O O . ASP A 1 203 ? 15.194 -2.790 -25.635 1.00 92.12 203 ASP A O 1
ATOM 1621 N N . PHE A 1 204 ? 16.922 -1.493 -25.044 1.00 94.69 204 PHE A N 1
ATOM 1622 C CA . PHE A 1 204 ? 16.954 -1.915 -23.636 1.00 94.69 204 PHE A CA 1
ATOM 1623 C C . PHE A 1 204 ? 15.574 -1.812 -22.971 1.00 94.69 204 PHE A C 1
ATOM 1625 O O . PHE A 1 204 ? 15.115 -2.753 -22.328 1.00 94.69 204 PHE A O 1
ATOM 1632 N N . TRP A 1 205 ? 14.905 -0.674 -23.169 1.00 95.88 205 TRP A N 1
ATOM 1633 C CA . TRP A 1 205 ? 13.589 -0.360 -22.605 1.00 95.88 205 TRP A CA 1
ATOM 1634 C C . TRP A 1 205 ? 12.415 -0.858 -23.459 1.00 95.88 205 TRP A C 1
ATOM 1636 O O . TRP A 1 205 ? 11.264 -0.500 -23.205 1.00 95.88 205 TRP A O 1
ATOM 1646 N N . GLY A 1 206 ? 12.681 -1.674 -24.480 1.00 96.31 206 GLY A N 1
ATOM 1647 C CA . GLY A 1 206 ? 11.636 -2.368 -25.218 1.00 96.31 206 GLY A CA 1
ATOM 1648 C C . GLY A 1 206 ? 10.904 -3.353 -24.308 1.00 96.31 206 GLY A C 1
ATOM 1649 O O . GLY A 1 206 ? 11.525 -4.019 -23.483 1.00 96.31 206 GLY A O 1
ATOM 1650 N N . LEU A 1 207 ? 9.584 -3.467 -24.458 1.00 96.75 207 LEU A N 1
ATOM 1651 C CA . LEU A 1 207 ? 8.783 -4.426 -23.695 1.00 96.75 207 LEU A CA 1
ATOM 1652 C C . LEU A 1 207 ? 9.088 -5.861 -24.151 1.00 96.75 207 LEU A C 1
ATOM 1654 O O . LEU A 1 207 ? 9.175 -6.128 -25.355 1.00 96.75 207 LEU A O 1
ATOM 1658 N N . LYS A 1 208 ? 9.207 -6.790 -23.202 1.00 95.94 208 LYS A N 1
ATOM 1659 C CA . LYS A 1 208 ? 9.277 -8.228 -23.483 1.00 95.94 208 LYS A CA 1
ATOM 1660 C C . LYS A 1 208 ? 7.910 -8.781 -23.886 1.00 95.94 208 LYS A C 1
ATOM 1662 O O . LYS A 1 208 ? 7.045 -9.020 -23.048 1.00 95.94 208 LYS A O 1
ATOM 1667 N N . SER A 1 209 ? 7.705 -8.966 -25.186 1.00 95.12 209 SER A N 1
ATOM 1668 C CA . SER A 1 209 ? 6.429 -9.433 -25.745 1.00 95.12 209 SER A CA 1
ATOM 1669 C C . SER A 1 209 ? 6.135 -10.912 -25.481 1.00 95.12 209 SER A C 1
ATOM 1671 O O . SER A 1 209 ? 4.999 -11.336 -25.628 1.00 95.12 209 SER A O 1
ATOM 1673 N N . ASP A 1 210 ? 7.136 -11.709 -25.116 1.00 95.38 210 ASP A N 1
ATOM 1674 C CA . ASP A 1 210 ? 6.978 -13.110 -24.720 1.00 95.38 210 ASP A CA 1
ATOM 1675 C C . ASP A 1 210 ? 6.259 -13.259 -23.370 1.00 95.38 210 ASP A C 1
ATOM 1677 O O . ASP A 1 210 ? 5.418 -14.143 -23.227 1.00 95.38 210 ASP A O 1
ATOM 1681 N N . ILE A 1 211 ? 6.528 -12.363 -22.413 1.00 95.62 211 ILE A N 1
ATOM 1682 C CA . ILE A 1 211 ? 5.883 -12.350 -21.084 1.00 95.62 211 ILE A CA 1
ATOM 1683 C C . ILE A 1 211 ? 4.767 -11.300 -20.944 1.00 95.62 211 ILE A C 1
ATOM 1685 O O . ILE A 1 211 ? 3.947 -11.402 -20.032 1.00 95.62 211 ILE A O 1
ATOM 1689 N N . PHE A 1 212 ? 4.701 -10.326 -21.859 1.00 97.06 212 PHE A N 1
ATOM 1690 C CA . PHE A 1 212 ? 3.614 -9.346 -21.989 1.00 97.06 212 PHE A CA 1
ATOM 1691 C C . PHE A 1 212 ? 3.061 -9.320 -23.426 1.00 97.06 212 PHE A C 1
ATOM 1693 O O . PHE A 1 212 ? 3.188 -8.308 -24.126 1.00 97.06 212 PHE A O 1
ATOM 1700 N N . PRO A 1 213 ? 2.429 -10.411 -23.899 1.00 96.25 213 PRO A N 1
ATOM 1701 C CA . PRO A 1 213 ? 1.983 -10.541 -25.293 1.00 96.25 213 PRO A CA 1
ATOM 1702 C C . PRO A 1 213 ? 0.925 -9.512 -25.701 1.00 96.25 213 PRO A C 1
ATOM 1704 O O . PRO A 1 213 ? 0.773 -9.210 -26.883 1.00 96.25 213 PRO A O 1
ATOM 1707 N N . ARG A 1 214 ? 0.204 -8.951 -24.725 1.00 95.62 214 ARG A N 1
ATOM 1708 C CA . ARG A 1 214 ? -0.855 -7.953 -24.930 1.00 95.62 214 ARG A CA 1
ATOM 1709 C C . ARG A 1 214 ? -0.397 -6.518 -24.653 1.00 95.62 214 ARG A C 1
ATOM 1711 O O . ARG A 1 214 ? -1.187 -5.588 -24.785 1.00 95.62 214 ARG A O 1
ATOM 1718 N N . GLY A 1 215 ? 0.867 -6.324 -24.276 1.00 96.38 215 GLY A N 1
ATOM 1719 C CA . GLY A 1 215 ? 1.354 -5.042 -23.776 1.00 96.38 215 GLY A CA 1
ATOM 1720 C C . GLY A 1 215 ? 0.928 -4.756 -22.331 1.00 96.38 215 GLY A C 1
ATOM 1721 O O . GLY A 1 215 ? 0.336 -5.600 -21.667 1.00 96.38 215 GLY A O 1
ATOM 1722 N N . LEU A 1 216 ? 1.229 -3.546 -21.845 1.00 97.75 216 LEU A N 1
ATOM 1723 C CA . LEU A 1 216 ? 0.884 -3.116 -20.480 1.00 97.75 216 LEU A CA 1
ATOM 1724 C C . LEU A 1 216 ? -0.435 -2.329 -20.388 1.00 97.75 216 LEU A C 1
ATOM 1726 O O . LEU A 1 216 ? -0.972 -2.189 -19.293 1.00 97.75 216 LEU A O 1
ATOM 1730 N N . ALA A 1 217 ? -0.978 -1.835 -21.508 1.00 97.69 217 ALA A N 1
ATOM 1731 C CA . ALA A 1 217 ? -2.220 -1.053 -21.497 1.00 97.69 217 ALA A CA 1
ATOM 1732 C C . ALA A 1 217 ? -3.420 -1.838 -20.925 1.00 97.69 217 ALA A C 1
ATOM 1734 O O . ALA A 1 217 ? -4.056 -1.318 -20.008 1.00 97.69 217 ALA A O 1
ATOM 1735 N N . PRO A 1 218 ? -3.670 -3.105 -21.326 1.00 98.12 218 PRO A N 1
ATOM 1736 C CA . PRO A 1 218 ? -4.773 -3.881 -20.753 1.00 98.12 218 PRO A CA 1
ATOM 1737 C C . PRO A 1 218 ? -4.611 -4.150 -19.248 1.00 98.12 218 PRO A C 1
ATOM 1739 O O . PRO A 1 218 ? -5.598 -4.247 -18.527 1.00 98.12 218 PRO A O 1
ATOM 1742 N N . LEU A 1 219 ? -3.371 -4.249 -18.751 1.00 98.06 219 LEU A N 1
ATOM 1743 C CA . LEU A 1 219 ? -3.101 -4.418 -17.318 1.00 98.06 219 LEU A CA 1
ATOM 1744 C C . LEU A 1 219 ? -3.408 -3.139 -16.539 1.00 98.06 219 LEU A C 1
ATOM 1746 O O . LEU A 1 219 ? -3.978 -3.205 -15.454 1.00 98.06 219 LEU A O 1
ATOM 1750 N N . SER A 1 220 ? -3.061 -1.975 -17.094 1.00 97.50 220 SER A N 1
ATOM 1751 C CA . SER A 1 220 ? -3.428 -0.690 -16.496 1.00 97.50 220 SER A CA 1
ATOM 1752 C C . SER A 1 220 ? -4.945 -0.491 -16.491 1.00 97.50 220 SER A C 1
ATOM 1754 O O . SER A 1 220 ? -5.506 -0.053 -15.490 1.00 97.50 220 SER A O 1
ATOM 1756 N N . GLU A 1 221 ? -5.638 -0.847 -17.573 1.00 97.94 221 GLU A N 1
ATOM 1757 C CA . GLU A 1 221 ? -7.106 -0.823 -17.626 1.00 97.94 221 GLU A CA 1
ATOM 1758 C C . GLU A 1 221 ? -7.718 -1.728 -16.548 1.00 97.94 221 GLU A C 1
ATOM 1760 O O . GLU A 1 221 ? -8.536 -1.259 -15.758 1.00 97.94 221 GLU A O 1
ATOM 1765 N N . TYR A 1 222 ? -7.240 -2.971 -16.432 1.00 98.38 222 TYR A N 1
ATOM 1766 C CA . TYR A 1 222 ? -7.689 -3.909 -15.400 1.00 98.38 222 TYR A CA 1
ATOM 1767 C C . TYR A 1 222 ? -7.439 -3.394 -13.974 1.00 98.38 222 TYR A C 1
ATOM 1769 O O . TYR A 1 222 ? -8.318 -3.476 -13.116 1.00 98.38 222 TYR A O 1
ATOM 1777 N N . ALA A 1 223 ? -6.267 -2.806 -13.719 1.00 97.69 223 ALA A N 1
ATOM 1778 C CA . ALA A 1 223 ? -5.955 -2.163 -12.445 1.00 97.69 223 ALA A CA 1
ATOM 1779 C C . ALA A 1 223 ? -6.979 -1.065 -12.109 1.00 97.69 223 ALA A C 1
ATOM 1781 O O . ALA A 1 223 ? -7.574 -1.076 -11.027 1.00 97.69 223 ALA A O 1
ATOM 1782 N N . ASN A 1 224 ? -7.257 -0.175 -13.067 1.00 95.94 224 ASN A N 1
ATOM 1783 C CA . ASN A 1 224 ? -8.213 0.916 -12.888 1.00 95.94 224 ASN A CA 1
ATOM 1784 C C . ASN A 1 224 ? -9.636 0.406 -12.605 1.00 95.94 224 ASN A C 1
ATOM 1786 O O . ASN A 1 224 ? -10.311 0.947 -11.728 1.00 95.94 224 ASN A O 1
ATOM 1790 N N . GLU A 1 225 ? -10.086 -0.653 -13.288 1.00 97.75 225 GLU A N 1
ATOM 1791 C CA . GLU A 1 225 ? -11.376 -1.308 -13.014 1.00 97.75 225 GLU A CA 1
ATOM 1792 C C . GLU A 1 225 ? -11.460 -1.856 -11.580 1.00 97.75 225 GLU A C 1
ATOM 1794 O O . GLU A 1 225 ? -12.524 -1.830 -10.958 1.00 97.75 225 GLU A O 1
ATOM 1799 N N . LYS A 1 226 ? -10.327 -2.305 -11.030 1.00 97.06 226 LYS A N 1
ATOM 1800 C CA . LYS A 1 226 ? -10.180 -2.798 -9.653 1.00 97.06 226 LYS A CA 1
ATOM 1801 C C . LYS A 1 226 ? -9.934 -1.689 -8.624 1.00 97.06 226 LYS A C 1
ATOM 1803 O O . LYS A 1 226 ? -9.794 -1.981 -7.436 1.00 97.06 226 LYS A O 1
ATOM 1808 N N . GLY A 1 227 ? -9.905 -0.427 -9.051 1.00 93.31 227 GLY A N 1
ATOM 1809 C CA . GLY A 1 227 ? -9.691 0.725 -8.176 1.00 93.31 227 GLY A CA 1
ATOM 1810 C C . GLY A 1 227 ? -8.253 0.880 -7.675 1.00 93.31 227 GLY A C 1
ATOM 1811 O O . GLY A 1 227 ? -8.051 1.534 -6.652 1.00 93.31 227 GLY A O 1
ATOM 1812 N N . VAL A 1 228 ? -7.275 0.295 -8.375 1.00 94.38 228 VAL A N 1
ATOM 1813 C CA . VAL A 1 228 ? -5.837 0.444 -8.106 1.00 94.38 228 VAL A CA 1
ATOM 1814 C C . VAL A 1 228 ? -5.126 1.005 -9.335 1.00 94.38 228 VAL A C 1
ATOM 1816 O O . VAL A 1 228 ? -5.549 0.801 -10.465 1.00 94.38 228 VAL A O 1
ATOM 1819 N N . GLU A 1 229 ? -4.033 1.728 -9.143 1.00 94.44 229 GLU A N 1
ATOM 1820 C CA . GLU A 1 229 ? -3.247 2.268 -10.254 1.00 94.44 229 GLU A CA 1
ATOM 1821 C C . GLU A 1 229 ? -2.035 1.372 -10.543 1.00 94.44 229 GLU A C 1
ATOM 1823 O O . GLU A 1 229 ? -1.466 0.757 -9.639 1.00 94.44 229 GLU A O 1
ATOM 1828 N N . LEU A 1 230 ? -1.592 1.325 -11.800 1.00 96.25 230 LEU A N 1
ATOM 1829 C CA . LEU A 1 230 ? -0.382 0.596 -12.174 1.00 96.25 230 LEU A CA 1
ATOM 1830 C C . LEU A 1 230 ? 0.832 1.536 -12.184 1.00 96.25 230 LEU A C 1
ATOM 1832 O O . LEU A 1 230 ? 0.796 2.628 -12.762 1.00 96.25 230 LEU A O 1
ATOM 1836 N N . GLY A 1 231 ? 1.919 1.104 -11.548 1.00 95.75 231 GLY A N 1
ATOM 1837 C CA . GLY A 1 231 ? 3.214 1.780 -11.555 1.00 95.75 231 GLY A CA 1
ATOM 1838 C C . GLY A 1 231 ? 4.293 0.975 -12.276 1.00 95.75 231 GLY A C 1
ATOM 1839 O O . GLY A 1 231 ? 4.174 -0.240 -12.432 1.00 95.75 231 GLY A O 1
ATOM 1840 N N . LEU A 1 232 ? 5.370 1.644 -12.686 1.00 96.06 232 LEU A N 1
ATOM 1841 C CA . LEU A 1 232 ? 6.467 1.022 -13.427 1.00 96.06 232 LEU A CA 1
ATOM 1842 C C . LEU A 1 232 ? 7.837 1.495 -12.938 1.00 96.06 232 LEU A C 1
ATOM 1844 O O . LEU A 1 232 ? 8.077 2.685 -12.731 1.00 96.06 232 LEU A O 1
ATOM 1848 N N . TRP A 1 233 ? 8.763 0.562 -12.773 1.00 95.62 233 TRP A N 1
ATOM 1849 C CA . TRP A 1 233 ? 10.166 0.870 -12.533 1.00 95.62 233 TRP A CA 1
ATOM 1850 C C . TRP A 1 233 ? 10.876 1.282 -13.821 1.00 95.62 233 TRP A C 1
ATOM 1852 O O . TRP A 1 233 ? 10.703 0.668 -14.875 1.00 95.62 233 TRP A O 1
ATOM 1862 N N . PHE A 1 234 ? 11.703 2.316 -13.725 1.00 93.44 234 PHE A N 1
ATOM 1863 C CA . PHE A 1 234 ? 12.518 2.810 -14.822 1.00 93.44 234 PHE A CA 1
ATOM 1864 C C . PHE A 1 234 ? 13.822 3.408 -14.288 1.00 93.44 234 PHE A C 1
ATOM 1866 O O . PHE A 1 234 ? 13.839 4.062 -13.245 1.00 93.44 234 PHE A O 1
ATOM 1873 N N . ALA A 1 235 ? 14.911 3.250 -15.034 1.00 91.25 235 ALA A N 1
ATOM 1874 C CA . ALA A 1 235 ? 16.190 3.870 -14.717 1.00 91.25 235 ALA A CA 1
ATOM 1875 C C . ALA A 1 235 ? 16.686 4.691 -15.917 1.00 91.25 235 ALA A C 1
ATOM 1877 O O . ALA A 1 235 ? 16.979 4.128 -16.970 1.00 91.25 235 ALA A O 1
ATOM 1878 N N . PRO A 1 236 ? 16.813 6.021 -15.813 1.00 87.19 236 PRO A N 1
ATOM 1879 C CA . PRO A 1 236 ? 17.407 6.791 -16.894 1.00 87.19 236 PRO A CA 1
ATOM 1880 C C . PRO A 1 236 ? 18.905 6.495 -17.014 1.00 87.19 236 PRO A C 1
ATOM 1882 O O . PRO A 1 236 ? 19.607 6.201 -16.041 1.00 87.19 236 PRO A O 1
ATOM 1885 N N . HIS A 1 237 ? 19.416 6.621 -18.228 1.00 85.81 237 HIS A N 1
ATOM 1886 C CA . HIS A 1 237 ? 20.818 6.421 -18.538 1.00 85.81 237 HIS A CA 1
ATOM 1887 C C . HIS A 1 237 ? 21.644 7.587 -18.003 1.00 85.81 237 HIS A C 1
ATOM 1889 O O . HIS A 1 237 ? 21.655 8.671 -18.572 1.00 85.81 237 HIS A O 1
ATOM 1895 N N . SER A 1 238 ? 22.330 7.379 -16.881 1.00 80.75 238 SER A N 1
ATOM 1896 C CA . SER A 1 238 ? 23.018 8.467 -16.171 1.00 80.75 238 SER A CA 1
ATOM 1897 C C . SER A 1 238 ? 24.372 8.859 -16.791 1.00 80.75 238 SER A C 1
ATOM 1899 O O . SER A 1 238 ? 24.902 9.933 -16.490 1.00 80.75 238 SER A O 1
ATOM 1901 N N . ARG A 1 239 ? 24.942 8.023 -17.669 1.00 81.00 239 ARG A N 1
ATOM 1902 C CA . ARG A 1 239 ? 26.200 8.308 -18.377 1.00 81.00 239 ARG A CA 1
ATOM 1903 C C . ARG A 1 239 ? 26.045 9.508 -19.320 1.00 81.00 239 ARG A C 1
ATOM 1905 O O . ARG A 1 239 ? 24.952 9.839 -19.784 1.00 81.00 239 ARG A O 1
ATOM 1912 N N . GLY A 1 240 ? 27.154 10.223 -19.519 1.00 77.06 240 GLY A N 1
ATOM 1913 C CA . GLY A 1 240 ? 27.219 11.355 -20.447 1.00 77.06 240 GLY A CA 1
ATOM 1914 C C . GLY A 1 240 ? 26.299 12.530 -20.089 1.00 77.06 240 GLY A C 1
ATOM 1915 O O . GLY A 1 240 ? 26.001 13.342 -20.954 1.00 77.06 240 GLY A O 1
ATOM 1916 N N . GLN A 1 241 ? 25.870 12.648 -18.822 1.00 78.50 241 GLN A N 1
ATOM 1917 C CA . GLN A 1 241 ? 24.856 13.615 -18.373 1.00 78.50 241 GLN A CA 1
ATOM 1918 C C . GLN A 1 241 ? 23.492 13.394 -19.043 1.00 78.50 241 GLN A C 1
ATOM 1920 O O . GLN A 1 241 ? 22.914 14.326 -19.597 1.00 78.50 241 GLN A O 1
ATOM 1925 N N . PHE A 1 242 ? 22.962 12.171 -18.963 1.00 81.31 242 PHE A N 1
ATOM 1926 C CA . PHE A 1 242 ? 21.735 11.784 -19.664 1.00 81.31 242 PHE A CA 1
ATOM 1927 C C . PHE A 1 242 ? 21.885 11.857 -21.187 1.00 81.31 242 PHE A C 1
ATOM 1929 O O . PHE A 1 242 ? 21.033 12.411 -21.875 1.00 81.31 242 PHE A O 1
ATOM 1936 N N . GLU A 1 243 ? 22.954 11.271 -21.737 1.00 85.75 243 GLU A N 1
ATOM 1937 C CA . GLU A 1 243 ? 23.211 11.295 -23.191 1.00 85.75 243 GLU A CA 1
ATOM 1938 C C . GLU A 1 243 ? 22.093 10.651 -24.029 1.00 85.75 243 GLU A C 1
ATOM 1940 O O . GLU A 1 243 ? 21.946 10.933 -25.217 1.00 85.75 243 GLU A O 1
ATOM 1945 N N . HIS A 1 244 ? 21.249 9.833 -23.398 1.00 87.88 244 HIS A N 1
ATOM 1946 C CA . HIS A 1 244 ? 20.058 9.232 -23.998 1.00 87.88 244 HIS A CA 1
ATOM 1947 C C . HIS A 1 244 ? 18.744 9.844 -23.497 1.00 87.88 244 HIS A C 1
ATOM 1949 O O . HIS A 1 244 ? 17.703 9.186 -23.524 1.00 87.88 244 HIS A O 1
ATOM 1955 N N . TYR A 1 245 ? 18.774 11.112 -23.079 1.00 84.12 245 TYR A N 1
ATOM 1956 C CA . TYR A 1 245 ? 17.620 11.850 -22.563 1.00 84.12 245 TYR A CA 1
ATOM 1957 C C . TYR A 1 245 ? 16.358 11.686 -23.422 1.00 84.12 245 TYR A C 1
ATOM 1959 O O . TYR A 1 245 ? 15.299 11.347 -22.896 1.00 84.12 245 TYR A O 1
ATOM 1967 N N . ASP A 1 246 ? 16.461 11.879 -24.741 1.00 86.31 246 ASP A N 1
ATOM 1968 C CA . ASP A 1 246 ? 15.299 11.806 -25.634 1.00 86.31 246 ASP A CA 1
ATOM 1969 C C . ASP A 1 246 ? 14.694 10.401 -25.684 1.00 86.31 246 ASP A C 1
ATOM 1971 O O . ASP A 1 246 ? 13.472 10.250 -25.645 1.00 86.31 246 ASP A O 1
ATOM 1975 N N . ARG A 1 247 ? 15.535 9.360 -25.711 1.00 91.00 247 ARG A N 1
ATOM 1976 C CA . ARG A 1 247 ? 15.078 7.967 -25.637 1.00 91.00 247 ARG A CA 1
ATOM 1977 C C . ARG A 1 247 ? 14.348 7.725 -24.319 1.00 91.00 247 ARG A C 1
ATOM 1979 O O . ARG A 1 247 ? 13.229 7.223 -24.332 1.00 91.00 247 ARG A O 1
ATOM 1986 N N . ASP A 1 248 ? 14.958 8.105 -23.204 1.00 89.50 248 ASP A N 1
ATOM 1987 C CA . ASP A 1 248 ? 14.439 7.833 -21.864 1.00 89.50 248 ASP A CA 1
ATOM 1988 C C . ASP A 1 248 ? 13.120 8.583 -21.599 1.00 89.50 248 ASP A C 1
ATOM 1990 O O . ASP A 1 248 ? 12.162 8.010 -21.080 1.00 89.50 248 ASP A O 1
ATOM 1994 N N . ILE A 1 249 ? 13.007 9.837 -22.050 1.00 86.81 249 ILE A N 1
ATOM 1995 C CA . ILE A 1 249 ? 11.742 10.585 -22.020 1.00 86.81 249 ILE A CA 1
ATOM 1996 C C . ILE A 1 249 ? 10.689 9.938 -22.921 1.00 86.81 249 ILE A C 1
ATOM 1998 O O . ILE A 1 249 ? 9.516 9.905 -22.549 1.00 86.81 249 ILE A O 1
ATOM 2002 N N . ASN A 1 250 ? 11.065 9.421 -24.092 1.00 89.12 250 ASN A N 1
ATOM 2003 C CA . ASN A 1 250 ? 10.120 8.741 -24.976 1.00 89.12 250 ASN A CA 1
ATOM 2004 C C . ASN A 1 250 ? 9.603 7.429 -24.372 1.00 89.12 250 ASN A C 1
ATOM 2006 O O . ASN A 1 250 ? 8.431 7.117 -24.566 1.00 89.12 250 ASN A O 1
ATOM 2010 N N . VAL A 1 251 ? 10.407 6.714 -23.576 1.00 92.25 251 VAL A N 1
ATOM 2011 C CA . VAL A 1 251 ? 9.935 5.555 -22.796 1.00 92.25 251 VAL A CA 1
ATOM 2012 C C . VAL A 1 251 ? 8.867 5.983 -21.790 1.00 92.25 251 VAL A C 1
ATOM 2014 O O . VAL A 1 251 ? 7.787 5.395 -21.759 1.00 92.25 251 VAL A O 1
ATOM 2017 N N . LEU A 1 252 ? 9.114 7.048 -21.020 1.00 90.56 252 LEU A N 1
ATOM 2018 C CA . LEU A 1 252 ? 8.129 7.559 -20.059 1.00 90.56 252 LEU A CA 1
ATOM 2019 C C . LEU A 1 252 ? 6.859 8.082 -20.743 1.00 90.56 252 LEU A C 1
ATOM 2021 O O . LEU A 1 252 ? 5.756 7.826 -20.268 1.00 90.56 252 LEU A O 1
ATOM 2025 N N . LYS A 1 253 ? 6.989 8.784 -21.876 1.00 89.00 253 LYS A N 1
ATOM 2026 C CA . LYS A 1 253 ? 5.842 9.236 -22.678 1.00 89.00 253 LYS A CA 1
ATOM 2027 C C . LYS A 1 253 ? 5.034 8.058 -23.202 1.00 89.00 253 LYS A C 1
ATOM 2029 O O . LYS A 1 253 ? 3.815 8.093 -23.105 1.00 89.00 253 LYS A O 1
ATOM 2034 N N . LYS A 1 254 ? 5.695 7.023 -23.722 1.00 92.25 254 LYS A N 1
ATOM 2035 C CA . LYS A 1 254 ? 5.039 5.796 -24.174 1.00 92.25 254 LYS A CA 1
ATOM 2036 C C . LYS A 1 254 ? 4.265 5.143 -23.033 1.00 92.25 254 LYS A C 1
ATOM 2038 O O . LYS A 1 254 ? 3.070 4.909 -23.169 1.00 92.25 254 LYS A O 1
ATOM 2043 N N . ALA A 1 255 ? 4.905 4.936 -21.885 1.00 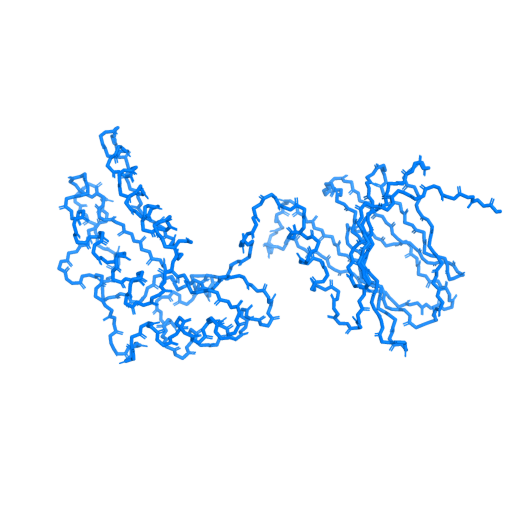92.94 255 ALA A N 1
ATOM 2044 C CA . ALA A 1 255 ? 4.241 4.373 -20.714 1.00 92.94 255 ALA A CA 1
ATOM 2045 C C . ALA A 1 255 ? 3.036 5.217 -20.262 1.00 92.94 255 ALA A C 1
ATOM 2047 O O . ALA A 1 255 ? 1.978 4.672 -19.960 1.00 92.94 255 ALA A O 1
ATOM 2048 N N . PHE A 1 256 ? 3.161 6.543 -20.290 1.00 91.31 256 PHE A N 1
ATOM 2049 C CA . PHE A 1 256 ? 2.086 7.449 -19.900 1.00 91.31 256 PHE A CA 1
ATOM 2050 C C . PHE A 1 256 ? 0.914 7.463 -20.891 1.00 91.31 256 PHE A C 1
ATOM 2052 O O . PHE A 1 256 ? -0.234 7.322 -20.481 1.00 91.31 256 PHE A O 1
ATOM 2059 N N . PHE A 1 257 ? 1.186 7.654 -22.183 1.00 90.44 257 PHE A N 1
ATOM 2060 C CA . PHE A 1 257 ? 0.151 7.872 -23.198 1.00 90.44 257 PHE A CA 1
ATOM 2061 C C . PHE A 1 257 ? -0.401 6.580 -23.794 1.00 90.44 257 PHE A C 1
ATOM 2063 O O . PHE A 1 257 ? -1.591 6.518 -24.080 1.00 90.44 257 PHE A O 1
ATOM 2070 N N . GLU A 1 258 ? 0.442 5.567 -23.996 1.00 94.44 258 GLU A N 1
ATOM 2071 C CA . GLU A 1 258 ? 0.030 4.311 -24.630 1.00 94.44 258 GLU A CA 1
ATOM 2072 C C . GLU A 1 258 ? -0.365 3.253 -23.602 1.00 94.44 258 GLU A C 1
ATOM 2074 O O . GLU A 1 258 ? -1.255 2.456 -23.873 1.00 94.44 258 GLU A O 1
ATOM 2079 N N . TRP A 1 259 ? 0.281 3.225 -22.430 1.00 95.81 259 TRP A N 1
ATOM 2080 C CA . TRP A 1 259 ? 0.003 2.217 -21.394 1.00 95.81 259 TRP A CA 1
ATOM 2081 C C . TRP A 1 259 ? -0.782 2.758 -20.198 1.00 95.81 259 TRP A C 1
ATOM 2083 O O . TRP A 1 259 ? -1.089 1.993 -19.289 1.00 95.81 259 TRP A O 1
ATOM 2093 N N . ASN A 1 260 ? -1.111 4.055 -20.181 1.00 93.44 260 ASN A N 1
ATOM 2094 C CA . ASN A 1 260 ? -1.809 4.719 -19.075 1.00 93.44 260 ASN A CA 1
ATOM 2095 C C . ASN A 1 260 ? -1.128 4.483 -17.706 1.00 93.44 260 ASN A C 1
ATOM 2097 O O . ASN A 1 260 ? -1.794 4.320 -16.689 1.00 93.44 260 ASN A O 1
ATOM 2101 N N . ILE A 1 261 ? 0.208 4.446 -17.669 1.00 93.50 261 ILE A N 1
ATOM 2102 C CA . ILE A 1 261 ? 1.001 4.310 -16.439 1.00 93.50 261 ILE A CA 1
ATOM 2103 C C . ILE A 1 261 ? 1.492 5.692 -16.016 1.00 93.50 261 ILE A C 1
ATOM 2105 O O . ILE A 1 261 ? 2.216 6.370 -16.746 1.00 93.50 261 ILE A O 1
ATOM 2109 N N . LYS A 1 262 ? 1.106 6.117 -14.811 1.00 86.44 262 LYS A N 1
ATOM 2110 C CA . LYS A 1 262 ? 1.346 7.484 -14.310 1.00 86.44 262 LYS A CA 1
ATOM 2111 C C . LYS A 1 262 ? 2.260 7.534 -13.091 1.00 86.44 262 LYS A C 1
ATOM 2113 O O . LYS A 1 262 ? 2.533 8.623 -12.591 1.00 86.44 262 LYS A O 1
ATOM 2118 N N . TYR A 1 263 ? 2.719 6.378 -12.621 1.00 88.94 263 TYR A N 1
ATOM 2119 C CA . TYR A 1 263 ? 3.539 6.233 -11.426 1.00 88.94 263 TYR A CA 1
ATOM 2120 C C . TYR A 1 263 ? 4.834 5.535 -11.784 1.00 88.94 263 TYR A C 1
ATOM 2122 O O . TYR A 1 263 ? 4.820 4.445 -12.349 1.00 88.94 263 TYR A O 1
ATOM 2130 N N . PHE A 1 264 ? 5.953 6.175 -11.455 1.00 89.88 264 PHE A N 1
ATOM 2131 C CA . PHE A 1 264 ? 7.266 5.669 -11.814 1.00 89.88 264 PHE A CA 1
ATOM 2132 C C . PHE A 1 264 ? 8.179 5.624 -10.597 1.00 89.88 264 PHE A C 1
ATOM 2134 O O . PHE A 1 264 ? 8.343 6.632 -9.904 1.00 89.88 264 PHE A O 1
ATOM 2141 N N . LYS A 1 265 ? 8.824 4.476 -10.382 1.00 91.44 265 LYS A N 1
ATOM 2142 C CA . LYS A 1 265 ? 10.026 4.395 -9.547 1.00 91.44 265 LYS A CA 1
ATOM 2143 C C . LYS A 1 265 ? 11.212 4.698 -10.442 1.00 91.44 265 LYS A C 1
ATOM 2145 O O . LYS A 1 265 ? 11.552 3.894 -11.303 1.00 91.44 265 LYS A O 1
ATOM 2150 N N . LEU A 1 266 ? 11.804 5.868 -10.232 1.00 89.44 266 LEU A N 1
ATOM 2151 C CA . LEU A 1 266 ? 13.040 6.265 -10.889 1.00 89.44 266 LEU A CA 1
ATOM 2152 C C . LEU A 1 266 ? 14.215 5.803 -10.039 1.00 89.44 266 LEU A C 1
ATOM 2154 O O . LEU A 1 266 ? 14.364 6.237 -8.897 1.00 89.44 266 LEU A O 1
ATOM 2158 N N . ASP A 1 267 ? 15.023 4.918 -10.599 1.00 89.06 267 ASP A N 1
ATOM 2159 C CA . ASP A 1 267 ? 16.113 4.258 -9.891 1.00 89.06 267 ASP A CA 1
ATOM 2160 C C . ASP A 1 267 ? 17.455 4.511 -10.580 1.00 89.06 267 ASP A C 1
ATOM 2162 O O . ASP A 1 267 ? 17.517 5.049 -11.686 1.00 89.06 267 ASP A O 1
ATOM 2166 N N . MET A 1 268 ? 18.539 4.117 -9.911 1.00 84.19 268 MET A N 1
ATOM 2167 C CA . MET A 1 268 ? 19.901 4.092 -10.451 1.00 84.19 268 MET A CA 1
ATOM 2168 C C . MET A 1 268 ? 20.365 5.448 -11.008 1.00 84.19 268 MET A C 1
ATOM 2170 O O . MET A 1 268 ? 21.277 5.515 -11.833 1.00 84.19 268 MET A O 1
ATOM 2174 N N . LEU A 1 269 ? 19.754 6.532 -10.521 1.00 81.31 269 LEU A N 1
ATOM 2175 C CA . LEU A 1 269 ? 20.127 7.904 -10.820 1.00 81.31 269 LEU A CA 1
ATOM 2176 C C . LEU A 1 269 ? 21.505 8.188 -10.236 1.00 81.31 269 LEU A C 1
ATOM 2178 O O . LEU A 1 269 ? 21.684 8.215 -9.018 1.00 81.31 269 LEU A O 1
ATOM 2182 N N . GLN A 1 270 ? 22.470 8.450 -11.109 1.00 76.00 270 GLN A N 1
ATOM 2183 C CA . GLN A 1 270 ? 23.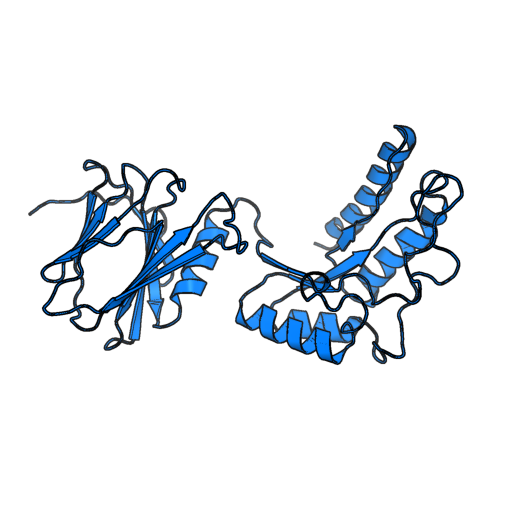806 8.856 -10.698 1.00 76.00 270 GLN A CA 1
ATOM 2184 C C . GLN A 1 270 ? 24.025 10.319 -11.063 1.00 76.00 270 GLN A C 1
ATOM 2186 O O . GLN A 1 270 ? 23.969 10.707 -12.228 1.00 76.00 270 GLN A O 1
ATOM 2191 N N . LEU A 1 271 ? 24.266 11.147 -10.045 1.00 78.75 271 LEU A N 1
ATOM 2192 C CA . LEU A 1 271 ? 24.398 12.599 -10.175 1.00 78.75 271 LEU A CA 1
ATOM 2193 C C . LEU A 1 271 ? 25.812 13.036 -9.758 1.00 78.75 271 LEU A C 1
ATOM 2195 O O . LEU A 1 271 ? 25.973 13.701 -8.735 1.00 78.75 271 LEU A O 1
ATOM 2199 N N . PRO A 1 272 ? 26.864 12.675 -10.518 1.00 70.56 272 PRO A N 1
ATOM 2200 C CA . PRO A 1 272 ? 28.249 12.873 -10.087 1.00 70.56 272 PRO A CA 1
ATOM 2201 C C . PRO A 1 272 ? 28.670 14.350 -10.027 1.00 70.56 272 PRO A C 1
ATOM 2203 O O . PRO A 1 272 ? 29.710 14.672 -9.458 1.00 70.56 272 PRO A O 1
ATOM 2206 N N . ARG A 1 273 ? 27.915 15.259 -10.664 1.00 71.94 273 ARG A N 1
ATOM 2207 C CA . ARG A 1 273 ? 28.223 16.697 -10.765 1.00 71.94 273 ARG A CA 1
ATOM 2208 C C . ARG A 1 273 ? 26.945 17.533 -10.843 1.00 71.94 273 ARG A C 1
ATOM 2210 O O . ARG A 1 273 ? 25.926 17.058 -11.343 1.00 71.94 273 ARG A O 1
ATOM 2217 N N . MET A 1 274 ? 27.034 18.808 -10.454 1.00 72.88 274 MET A N 1
ATOM 2218 C CA . MET A 1 274 ? 25.906 19.756 -10.422 1.00 72.88 274 MET A CA 1
ATOM 2219 C C . MET A 1 274 ? 25.172 19.935 -11.760 1.00 72.88 274 MET A C 1
ATOM 2221 O O . MET A 1 274 ? 23.954 20.096 -11.760 1.00 72.88 274 MET A O 1
ATOM 2225 N N . SER A 1 275 ? 25.865 19.874 -12.902 1.00 70.62 275 SER A N 1
ATOM 2226 C CA . SER A 1 275 ? 25.216 19.966 -14.222 1.00 70.62 275 SER A CA 1
ATOM 2227 C C . SER A 1 275 ? 24.221 18.821 -14.461 1.00 70.62 275 SER A C 1
ATOM 2229 O O . SER A 1 275 ? 23.130 19.037 -14.982 1.00 70.62 275 SER A O 1
ATOM 2231 N N . THR A 1 276 ? 24.550 17.622 -13.977 1.00 67.94 276 THR A N 1
ATOM 2232 C CA . THR A 1 276 ? 23.692 16.429 -14.042 1.00 67.94 276 THR A CA 1
ATOM 2233 C C . THR A 1 276 ? 22.453 16.581 -13.156 1.00 67.94 276 THR A C 1
ATOM 2235 O O . THR A 1 276 ? 21.371 16.143 -13.528 1.00 67.94 276 THR A O 1
ATOM 2238 N N . VAL A 1 277 ? 22.568 17.265 -12.011 1.00 71.06 277 VAL A N 1
ATOM 2239 C CA . VAL A 1 277 ? 21.417 17.567 -11.140 1.00 71.06 277 VAL A CA 1
ATOM 2240 C C . VAL A 1 277 ? 20.399 18.441 -11.874 1.00 71.06 277 VAL A C 1
ATOM 2242 O O . VAL A 1 277 ? 19.209 18.143 -11.841 1.00 71.06 277 VAL A O 1
ATOM 2245 N N . LEU A 1 278 ? 20.848 19.482 -12.583 1.00 69.38 278 LEU A N 1
ATOM 2246 C CA . LEU A 1 278 ? 19.955 20.362 -13.344 1.00 69.38 278 LEU A CA 1
ATOM 2247 C C . LEU A 1 278 ? 19.218 19.606 -14.461 1.00 69.38 278 LEU A C 1
ATOM 2249 O O . LEU A 1 278 ? 18.017 19.795 -14.638 1.00 69.38 278 LEU A O 1
ATOM 2253 N N . LEU A 1 279 ? 19.911 18.719 -15.176 1.00 69.19 279 LEU A N 1
ATOM 2254 C CA . LEU A 1 279 ? 19.309 17.888 -16.224 1.00 69.19 279 LEU A CA 1
ATOM 2255 C C . LEU A 1 279 ? 18.323 16.862 -15.655 1.00 69.19 279 LEU A C 1
ATOM 2257 O O . LEU A 1 279 ? 17.241 16.690 -16.211 1.00 69.19 279 LEU A O 1
ATOM 2261 N N . CYS A 1 280 ? 18.631 16.265 -14.503 1.00 70.81 280 CYS A N 1
ATOM 2262 C CA . CYS A 1 280 ? 17.692 15.420 -13.766 1.00 70.81 280 CYS A CA 1
ATOM 2263 C C . CYS A 1 280 ? 16.438 16.210 -13.359 1.00 70.81 280 CYS A C 1
ATOM 2265 O O . CYS A 1 280 ? 15.319 15.742 -13.548 1.00 70.81 280 CYS A O 1
ATOM 2267 N N . LEU A 1 281 ? 16.588 17.451 -12.885 1.00 69.62 281 LEU A N 1
ATOM 2268 C CA . LEU A 1 281 ? 15.444 18.315 -12.589 1.00 69.62 281 LEU A CA 1
ATOM 2269 C C . LEU A 1 281 ? 14.629 18.642 -13.847 1.00 69.62 281 LEU A C 1
ATOM 2271 O O . LEU A 1 281 ? 13.407 18.638 -13.774 1.00 69.62 281 LEU A O 1
ATOM 2275 N N . ILE A 1 282 ? 15.260 18.873 -15.003 1.00 71.75 282 ILE A N 1
ATOM 2276 C CA . ILE A 1 282 ? 14.561 19.086 -16.285 1.00 71.75 282 ILE A CA 1
ATOM 2277 C C . ILE A 1 282 ? 13.810 17.820 -16.726 1.00 71.75 282 ILE A C 1
ATOM 2279 O O . ILE A 1 282 ? 12.651 17.907 -17.141 1.00 71.75 282 ILE A O 1
ATOM 2283 N N . PHE A 1 283 ? 14.431 16.647 -16.584 1.00 70.12 283 PHE A N 1
ATOM 2284 C CA . PHE A 1 283 ? 13.815 15.342 -16.832 1.00 70.12 283 PHE A CA 1
ATOM 2285 C C . PHE A 1 283 ? 12.571 15.150 -15.955 1.00 70.12 283 PHE A C 1
ATOM 2287 O O . PHE A 1 283 ? 11.466 14.934 -16.458 1.00 70.12 283 PHE A O 1
ATOM 2294 N N . LEU A 1 284 ? 12.725 15.353 -14.644 1.00 71.00 284 LEU A N 1
ATOM 2295 C CA . LEU A 1 284 ? 11.641 15.289 -13.668 1.00 71.00 284 LEU A CA 1
ATOM 2296 C C . LEU A 1 284 ? 10.561 16.336 -13.951 1.00 71.00 284 LEU A C 1
ATOM 2298 O O . LEU A 1 284 ? 9.380 16.031 -13.867 1.00 71.00 284 LEU A O 1
ATOM 2302 N N . MET A 1 285 ? 10.921 17.566 -14.323 1.00 68.38 285 MET A N 1
ATOM 2303 C CA . MET A 1 285 ? 9.960 18.614 -14.675 1.00 68.38 285 MET A CA 1
ATOM 2304 C C . MET A 1 285 ? 9.178 18.285 -15.944 1.00 68.38 285 MET A C 1
ATOM 2306 O O . MET A 1 285 ? 7.995 18.615 -16.020 1.00 68.38 285 MET A O 1
ATOM 2310 N N . THR A 1 286 ? 9.802 17.640 -16.929 1.00 69.12 286 THR A N 1
ATOM 2311 C CA . THR A 1 286 ? 9.119 17.153 -18.134 1.00 69.12 286 THR A CA 1
ATOM 2312 C C . THR A 1 286 ? 8.097 16.088 -17.757 1.00 69.12 28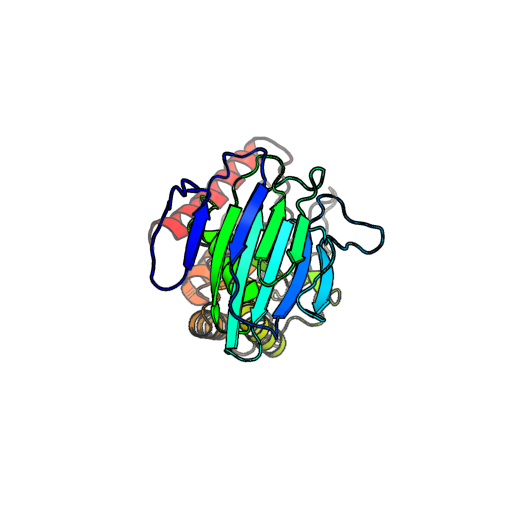6 THR A C 1
ATOM 2314 O O . THR A 1 286 ? 6.934 16.196 -18.145 1.00 69.12 286 THR A O 1
ATOM 2317 N N . TYR A 1 287 ? 8.482 15.147 -16.895 1.00 66.00 287 TYR A N 1
ATOM 2318 C CA . TYR A 1 287 ? 7.564 14.190 -16.287 1.00 66.00 287 TYR A CA 1
ATOM 2319 C C . TYR A 1 287 ? 6.425 14.870 -15.494 1.00 66.00 287 TYR A C 1
ATOM 2321 O O . TYR A 1 287 ? 5.248 14.593 -15.716 1.00 66.00 287 TYR A O 1
ATOM 2329 N N . PHE A 1 288 ? 6.728 15.843 -14.631 1.00 64.06 288 PHE A N 1
ATOM 2330 C CA . PHE A 1 288 ? 5.713 16.567 -13.858 1.00 64.06 288 PHE A CA 1
ATOM 2331 C C . PHE A 1 288 ? 4.789 17.426 -14.728 1.00 64.06 288 PHE A C 1
ATOM 2333 O O . PHE A 1 288 ? 3.630 17.627 -14.366 1.00 64.06 288 PHE A O 1
ATOM 2340 N N . ARG A 1 289 ? 5.269 17.945 -15.864 1.00 65.06 289 ARG A N 1
ATOM 2341 C CA . ARG A 1 289 ? 4.433 18.639 -16.853 1.00 65.06 289 ARG A CA 1
ATOM 2342 C C . ARG A 1 289 ? 3.468 17.671 -17.525 1.00 65.06 289 ARG A C 1
ATOM 2344 O O . ARG A 1 289 ? 2.294 18.014 -17.616 1.00 65.06 289 ARG A O 1
ATOM 2351 N N . LEU A 1 290 ? 3.912 16.466 -17.889 1.00 60.72 290 LEU A N 1
ATOM 2352 C CA . LEU A 1 290 ? 3.009 15.398 -18.337 1.00 60.72 290 LEU A CA 1
ATOM 2353 C C . LEU A 1 290 ? 1.938 15.117 -17.267 1.00 60.72 290 LEU A C 1
ATOM 2355 O O . LEU A 1 290 ? 0.754 15.108 -17.568 1.00 60.72 290 LEU A O 1
ATOM 2359 N N . ALA A 1 291 ? 2.314 15.036 -15.990 1.00 57.03 291 ALA A N 1
ATOM 2360 C CA . ALA A 1 291 ? 1.359 14.799 -14.904 1.00 57.03 291 ALA A CA 1
ATOM 2361 C C . ALA A 1 291 ? 0.428 15.992 -14.563 1.00 57.03 291 ALA A C 1
ATOM 2363 O O . ALA A 1 291 ? -0.605 15.792 -13.921 1.00 57.03 291 ALA A O 1
ATOM 2364 N N . ARG A 1 292 ? 0.780 17.238 -14.929 1.00 53.31 292 ARG A N 1
ATOM 2365 C CA . ARG A 1 292 ? -0.003 18.461 -14.635 1.00 53.31 292 ARG A CA 1
ATOM 2366 C C . ARG A 1 292 ? -0.912 18.918 -15.771 1.00 53.31 292 ARG A C 1
ATOM 2368 O O . ARG A 1 292 ? -1.950 19.493 -15.478 1.00 53.31 292 ARG A O 1
ATOM 2375 N N . VAL A 1 293 ? -0.522 18.713 -17.029 1.00 46.53 293 VAL A N 1
ATOM 2376 C CA . VAL A 1 293 ? -1.309 19.147 -18.201 1.00 46.53 293 VAL A CA 1
ATOM 2377 C C . VAL A 1 293 ? -2.602 18.331 -18.354 1.00 46.53 293 VAL A C 1
ATOM 2379 O O . VAL A 1 293 ? -3.538 18.796 -18.991 1.00 46.53 293 VAL A O 1
ATOM 2382 N N . PHE A 1 294 ? -2.683 17.157 -17.722 1.00 44.53 294 PHE A N 1
ATOM 2383 C CA . PHE A 1 294 ? -3.788 16.207 -17.887 1.00 44.53 294 PHE A CA 1
ATOM 2384 C C . PHE A 1 294 ? -4.487 15.831 -16.563 1.00 44.53 294 PHE A C 1
ATOM 2386 O O . PHE A 1 294 ? -5.047 14.741 -16.452 1.00 44.53 294 PHE A O 1
ATOM 2393 N N . ARG A 1 295 ? -4.421 16.710 -15.549 1.00 38.25 295 ARG A N 1
ATOM 2394 C CA . ARG A 1 295 ? -5.239 16.621 -14.325 1.00 38.25 295 ARG A CA 1
ATOM 2395 C C . ARG A 1 295 ? -6.549 17.378 -14.460 1.00 38.25 295 ARG A C 1
ATOM 2397 O O . ARG A 1 295 ? -6.525 18.452 -15.096 1.00 38.25 295 ARG A O 1
#